Protein AF-0000000067527238 (afdb_homodimer)

pLDDT: mean 84.9, std 21.79, range [37.84, 98.88]

Organism: Camponotus floridanus (NCBI:txid104421)

Sequence (270 aa):
MVLPSSQTVTANEGEPLDIIVEFCAEPSYTKVLWISEERVYTPDAPSHDGVQALAIEDGGTESCYRTTLRFETIQWSHAGEWLLLVRSSEGLADASVLLNVTRASGYSRAHVQSASITYLLLCLILQAFLQEHRHMVLPSSQTVTANEGEPLDIIVEFCAEPSYTKVLWISEERVYTPDAPSHDGVQALAIEDGGTESCYRTTLRFETIQWSHAGEWLLLVRSSEGLADASVLLNVTRASGYSRAHVQSASITYLLLCLILQAFLQEHRH

InterPro domains:
  IPR013783 Immunoglobulin-like fold [G3DSA:2.60.40.10] (3-102)
  IPR036179 Immunoglobulin-like domain superfamily [SSF48726] (7-103)

Foldseek 3Di:
DKPPQEEEAEDEFFDKDKDKIKDFDVVAWDAKWKDDPVDIEGAPDDDDPQKHKHHWAPPPDPRMIMIMIIGNGDDPVRAAKMKMWTHDPVGIGIHIYGYHYDYPPPPPPPPPPPPPPPVPPPPPPPVVVVVVVVD/DKPPQEEEAEDEFFDKDKDKIKDFDVVAWDAKWKDDPVDIEGAPDDDDPQKHKHHWAPPPDPRMIMIMIIGNGDDPVRAAKMKMWTHDPVGIGIHIYGYHYDYPPPPPPPPPPPDPPPPVPPPVPVVVVVVVVVD

Radius of gyration: 37.02 Å; Cα contacts (8 Å, |Δi|>4): 530; chains: 2; bounding box: 62×115×138 Å

Solvent-accessible surface area (backbone atoms only — not comparable to full-atom values): 15151 Å² total; per-residue (Å²): 90,46,44,67,50,60,49,78,45,79,46,48,53,70,37,62,46,74,49,75,44,38,36,35,35,87,61,62,65,78,44,60,37,38,33,48,82,55,38,38,35,42,55,62,45,80,65,55,94,50,34,31,22,41,61,74,40,80,49,85,49,90,56,28,27,30,40,36,42,37,29,64,47,36,47,75,85,66,44,42,62,37,36,36,41,42,29,31,91,85,44,78,45,55,27,38,36,38,35,42,62,41,69,79,68,70,73,74,74,72,76,74,73,76,78,76,81,61,82,66,69,70,67,66,61,61,61,57,60,61,56,60,72,71,105,91,44,44,68,49,61,49,77,45,78,45,48,50,70,37,63,48,74,48,75,45,38,36,35,34,88,61,61,65,79,45,58,39,38,32,48,81,55,37,37,35,42,55,61,44,80,64,55,95,49,33,31,22,40,60,73,38,80,50,84,48,90,58,29,27,30,40,36,40,34,28,65,46,37,46,76,84,65,42,42,63,36,36,38,40,40,29,31,92,85,43,78,43,54,26,38,34,37,35,42,61,42,68,79,69,69,73,75,74,70,78,74,75,76,77,77,84,60,76,72,66,64,67,63,60,59,59,59,57,59,57,59,68,72,103

Secondary structure (DSSP, 8-state):
-EESSEEEEEEETTS-EEEEEEEE-SS-EEEEEEE-SSBEE-TTSPPBTTEEEPPPEE-SSTTEEEEEEEESS--GGG-EEEEEEEEETTEEEEEEEEEEEE----------------TTGGGGTHHHHHHHTT-/-EESSEEEEEEETTS-EEEEEEEE-SS-EEEEEEE-SSBEE-TTSPPBTTEEEPPPEE-SSTTEEEEEEEESS--GGG-EEEEEEEEETTEEEEEEEEEEEE--------------TTGGGTHHHHHHHHHHTT-

Nearest PDB structures (foldseek):
  4pgz-assembly1_C-2  TM=8.234E-01  e=1.393E-06  Homo sapiens
  6zr7-assembly1_AAA  TM=8.932E-01  e=1.717E-05  Homo sapiens
  2dav-assembly1_A  TM=7.759E-01  e=2.683E-05  Homo sapiens
  2edn-assembly1_A  TM=7.837E-01  e=7.325E-05  Homo sapiens
  8tku-assembly1_A  TM=7.326E-01  e=2.500E-04  Caenorhabditis elegans

Structure (mmCIF, N/CA/C/O backbone):
data_AF-0000000067527238-model_v1
#
loop_
_entity.id
_entity.type
_entity.pdbx_description
1 polymer 'Ig-like domain-containing protein'
#
loop_
_atom_site.group_PDB
_atom_site.id
_atom_site.type_symbol
_atom_site.label_atom_id
_atom_site.label_alt_id
_atom_site.label_comp_id
_atom_site.label_asym_id
_atom_site.label_entity_id
_atom_site.label_seq_id
_atom_site.pdbx_PDB_ins_code
_atom_site.Cartn_x
_atom_site.Cartn_y
_atom_site.Cartn_z
_atom_site.occupancy
_atom_site.B_iso_or_equiv
_atom_site.auth_seq_id
_atom_site.auth_comp_id
_atom_site.auth_asym_id
_atom_site.auth_atom_id
_atom_site.pdbx_PDB_model_num
ATOM 1 N N . MET A 1 1 ? 13.992 10.922 -5.484 1 88.88 1 MET A N 1
ATOM 2 C CA . MET A 1 1 ? 14.234 11.273 -4.086 1 88.88 1 MET A CA 1
ATOM 3 C C . MET A 1 1 ? 12.969 11.812 -3.428 1 88.88 1 MET A C 1
ATOM 5 O O . MET A 1 1 ? 12.203 12.539 -4.055 1 88.88 1 MET A O 1
ATOM 9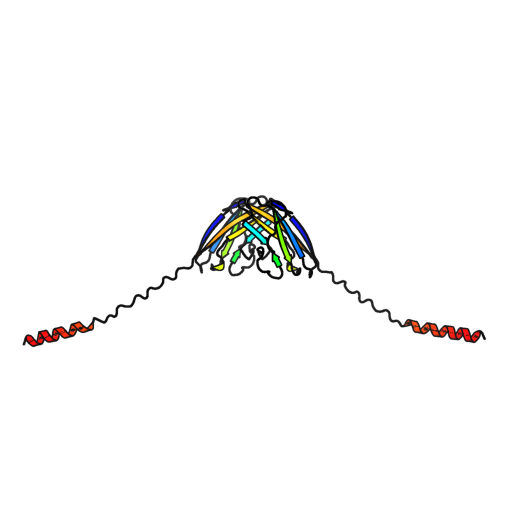 N N . VAL A 1 2 ? 12.602 11.367 -2.139 1 89.19 2 VAL A N 1
ATOM 10 C CA . VAL A 1 2 ? 11.43 11.797 -1.381 1 89.19 2 VAL A CA 1
ATOM 11 C C . VAL A 1 2 ? 11.867 12.477 -0.089 1 89.19 2 VAL A C 1
ATOM 13 O O . VAL A 1 2 ? 12.711 11.953 0.645 1 89.19 2 VAL A O 1
ATOM 16 N N . LEU A 1 3 ? 11.359 13.727 0.192 1 85.38 3 LEU A N 1
ATOM 17 C CA . LEU A 1 3 ? 11.773 14.492 1.362 1 85.38 3 LEU A CA 1
ATOM 18 C C . LEU A 1 3 ? 10.555 15.008 2.125 1 85.38 3 LEU A C 1
ATOM 20 O O . LEU A 1 3 ? 9.656 15.609 1.532 1 85.38 3 LEU A O 1
ATOM 24 N N . PRO A 1 4 ? 10.68 14.93 3.361 1 88.75 4 PRO A N 1
ATOM 25 C CA . PRO A 1 4 ? 11.539 14.117 4.227 1 88.75 4 PRO A CA 1
ATOM 26 C C . PRO A 1 4 ? 11.273 12.625 4.09 1 88.75 4 PRO A C 1
ATOM 28 O O . PRO A 1 4 ? 10.148 12.219 3.805 1 88.75 4 PRO A O 1
ATOM 31 N N . SER A 1 5 ? 12.281 11.758 4.27 1 92.5 5 SER A N 1
ATOM 32 C CA . SER A 1 5 ? 12.125 10.305 4.152 1 92.5 5 SER A CA 1
ATOM 33 C C . SER A 1 5 ? 11.336 9.734 5.324 1 92.5 5 SER A C 1
ATOM 35 O O . SER A 1 5 ? 10.742 8.664 5.215 1 92.5 5 SER A O 1
ATOM 37 N N . SER A 1 6 ? 11.414 10.43 6.426 1 94.44 6 SER A N 1
ATOM 38 C CA . SER A 1 6 ? 10.641 10.047 7.602 1 94.44 6 SER A CA 1
ATOM 39 C C . SER A 1 6 ? 10.25 11.266 8.43 1 94.44 6 SER A C 1
ATOM 41 O O . SER A 1 6 ? 11 12.242 8.484 1 94.44 6 SER A O 1
ATOM 43 N N . GLN A 1 7 ? 9.008 11.297 8.922 1 96.38 7 GLN A N 1
ATOM 44 C CA . GLN A 1 7 ? 8.578 12.359 9.82 1 96.38 7 GLN A CA 1
ATOM 45 C C . GLN A 1 7 ? 7.508 11.867 10.789 1 96.38 7 GLN A C 1
ATOM 47 O O . GLN A 1 7 ? 6.824 10.875 10.516 1 96.38 7 GLN A O 1
ATOM 52 N N . THR A 1 8 ? 7.445 12.508 11.945 1 97.94 8 THR A N 1
ATOM 53 C CA . THR A 1 8 ? 6.402 12.25 12.93 1 97.94 8 THR A CA 1
ATOM 54 C C . THR A 1 8 ? 5.473 13.453 13.062 1 97.94 8 THR A C 1
ATOM 56 O O . THR A 1 8 ? 5.934 14.594 13.164 1 97.94 8 THR A O 1
ATOM 59 N N . VAL A 1 9 ? 4.234 13.219 13.031 1 98.19 9 VAL A N 1
ATOM 60 C CA . VAL A 1 9 ? 3.225 14.266 13.133 1 98.19 9 VAL A CA 1
ATOM 61 C C . VAL A 1 9 ? 2.27 13.953 14.2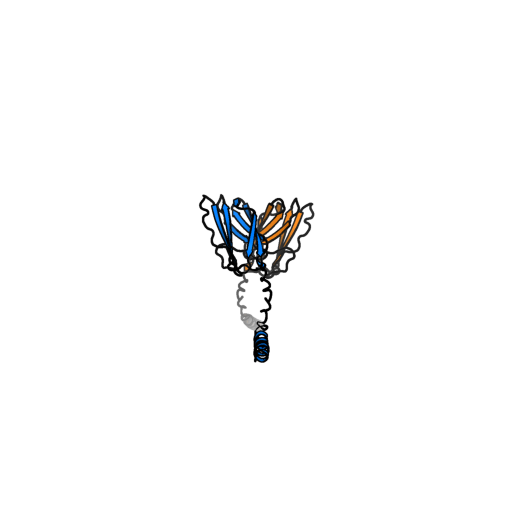89 1 98.19 9 VAL A C 1
ATOM 63 O O . VAL A 1 9 ? 1.875 12.805 14.477 1 98.19 9 VAL A O 1
ATOM 66 N N . THR A 1 10 ? 1.972 14.883 15.102 1 97.88 10 THR A N 1
ATOM 67 C CA . THR A 1 10 ? 0.957 14.758 16.141 1 97.88 10 THR A CA 1
ATOM 68 C C . THR A 1 10 ? -0.269 15.602 15.805 1 97.88 10 THR A C 1
ATOM 70 O O . THR A 1 10 ? -0.141 16.766 15.422 1 97.88 10 THR A O 1
ATOM 73 N N . ALA A 1 11 ? -1.425 14.984 15.875 1 98.06 11 ALA A N 1
ATOM 74 C CA . ALA A 1 11 ? -2.666 15.688 15.57 1 98.06 11 ALA A CA 1
ATOM 75 C C . ALA A 1 11 ? -3.738 15.398 16.609 1 98.06 11 ALA A C 1
ATOM 77 O O . ALA A 1 11 ? -3.742 14.32 17.219 1 98.06 11 ALA A O 1
ATOM 78 N N . ASN A 1 12 ? -4.676 16.312 16.75 1 97.25 12 ASN A N 1
ATOM 79 C CA . ASN A 1 12 ? -5.789 16.141 17.672 1 97.25 12 ASN A CA 1
ATOM 80 C C . ASN A 1 12 ? -6.992 15.5 16.984 1 97.25 12 ASN A C 1
ATOM 82 O O . ASN A 1 12 ? -7.387 15.922 15.898 1 97.25 12 ASN A O 1
ATOM 86 N N . GLU A 1 13 ? -7.508 14.586 17.734 1 97.38 13 GLU A N 1
ATOM 87 C CA . GLU A 1 13 ? -8.75 14.008 17.219 1 97.38 13 GLU A CA 1
ATOM 88 C C . GLU A 1 13 ? -9.797 15.086 16.969 1 97.38 13 GLU A C 1
ATOM 90 O O . GLU A 1 13 ? -9.953 16.016 17.766 1 97.38 13 GLU A O 1
ATOM 95 N N . GLY A 1 14 ? -10.5 14.992 15.875 1 97.12 14 GLY A N 1
ATOM 96 C CA . GLY A 1 14 ? -11.578 15.922 15.562 1 97.12 14 GLY A CA 1
ATOM 97 C C . GLY A 1 14 ? -11.133 17.094 14.703 1 97.12 14 GLY A C 1
ATOM 98 O O . GLY A 1 14 ? -11.969 17.812 14.148 1 97.12 14 GLY A O 1
ATOM 99 N N . GLU A 1 15 ? -9.875 17.281 14.547 1 97.62 15 GLU A N 1
ATOM 100 C CA . GLU A 1 15 ? -9.352 18.391 13.773 1 97.62 15 GLU A CA 1
ATOM 101 C C . GLU A 1 15 ? -8.914 17.938 12.383 1 97.62 15 GLU A C 1
ATOM 103 O O . GLU A 1 15 ? -8.609 16.766 12.172 1 97.62 15 GLU A O 1
ATOM 108 N N . PRO A 1 16 ? -8.953 18.844 11.406 1 98.44 16 PRO A N 1
ATOM 109 C CA . PRO A 1 16 ? -8.43 18.5 10.086 1 98.44 16 PRO A CA 1
ATOM 110 C C . PRO A 1 16 ? -6.906 18.453 10.039 1 98.44 16 PRO A C 1
ATOM 112 O O . PRO A 1 16 ? -6.242 18.984 10.938 1 98.44 16 PRO A O 1
ATOM 115 N N . LEU A 1 17 ? -6.355 17.797 9.016 1 98.69 17 LEU A N 1
ATOM 116 C CA . LEU A 1 17 ? -4.906 17.719 8.875 1 98.69 17 LEU A CA 1
ATOM 117 C C . LEU A 1 17 ? -4.516 17.5 7.41 1 98.69 17 LEU A C 1
ATOM 119 O O . LEU A 1 17 ? -5.137 16.703 6.703 1 98.69 17 LEU A O 1
ATOM 123 N N . ASP A 1 18 ? -3.475 18.203 6.988 1 98.62 18 ASP A N 1
ATOM 124 C CA . ASP A 1 18 ? -2.799 17.953 5.719 1 98.62 18 ASP A CA 1
ATOM 125 C C . ASP A 1 18 ? -1.354 17.516 5.938 1 98.62 18 ASP A C 1
ATOM 127 O O . ASP A 1 18 ? -0.589 18.203 6.625 1 98.62 18 ASP A O 1
ATOM 131 N N . ILE A 1 19 ? -1.087 16.453 5.457 1 98.38 19 ILE A N 1
ATOM 132 C CA . ILE A 1 19 ? 0.308 16.031 5.434 1 98.38 19 ILE A CA 1
ATOM 133 C C . ILE A 1 19 ? 0.896 16.266 4.047 1 98.38 19 ILE A C 1
ATOM 135 O O . ILE A 1 19 ? 0.369 15.758 3.049 1 98.38 19 ILE A O 1
ATOM 139 N N . ILE A 1 20 ? 2.027 16.984 3.996 1 97.19 20 ILE A N 1
ATOM 140 C CA . ILE A 1 20 ? 2.607 17.344 2.709 1 97.19 20 ILE A CA 1
ATOM 141 C C . ILE A 1 20 ? 4.012 16.766 2.586 1 97.19 20 ILE A C 1
ATOM 143 O O . ILE A 1 20 ? 4.824 16.875 3.506 1 97.19 20 ILE A O 1
ATOM 147 N N . VAL A 1 21 ? 4.273 16.125 1.531 1 97.69 21 VAL A N 1
ATOM 148 C CA . VAL A 1 21 ? 5.594 15.578 1.233 1 97.69 21 VAL A CA 1
ATOM 149 C C . VAL A 1 21 ? 6.035 16.031 -0.158 1 97.69 21 VAL A C 1
ATOM 151 O O . VAL A 1 21 ? 5.227 16.078 -1.087 1 97.69 21 VAL A O 1
ATOM 154 N N . GLU A 1 22 ? 7.293 16.391 -0.305 1 97.19 22 GLU A N 1
ATOM 155 C CA . GLU A 1 22 ? 7.867 16.719 -1.606 1 97.19 22 GLU A CA 1
ATOM 156 C C . GLU A 1 22 ? 8.742 15.578 -2.121 1 97.19 22 GLU A C 1
ATOM 158 O O . GLU A 1 22 ? 9.375 14.867 -1.334 1 97.19 22 GLU A O 1
ATOM 163 N N . PHE A 1 23 ? 8.719 15.383 -3.459 1 98 23 PHE A N 1
ATOM 164 C CA . PHE A 1 23 ? 9.594 14.375 -4.051 1 98 23 PHE A CA 1
ATOM 165 C C . PHE A 1 23 ? 10.102 14.836 -5.41 1 98 23 PHE A C 1
ATOM 167 O O . PHE A 1 23 ? 9.438 15.609 -6.102 1 98 23 PHE A O 1
ATOM 174 N N . CYS A 1 24 ? 11.266 14.367 -5.672 1 97.31 24 CYS A N 1
ATOM 175 C CA . CYS A 1 24 ? 11.859 14.617 -6.98 1 97.31 24 CYS A CA 1
ATOM 176 C C . CYS A 1 24 ? 12.07 13.312 -7.742 1 97.31 24 CYS A C 1
ATOM 178 O O . CYS A 1 24 ? 12.391 12.281 -7.145 1 97.31 24 CYS A O 1
ATOM 180 N N . ALA A 1 25 ? 11.805 13.398 -9 1 96.31 25 ALA A N 1
ATOM 181 C CA . ALA A 1 25 ? 11.969 12.195 -9.805 1 96.31 25 ALA A CA 1
ATOM 182 C C . ALA A 1 25 ? 12.477 12.531 -11.203 1 96.31 25 ALA A C 1
ATOM 184 O O . ALA A 1 25 ? 11.828 13.281 -11.938 1 96.31 25 ALA A O 1
ATOM 185 N N . GLU A 1 26 ? 13.633 11.961 -11.508 1 93.25 26 GLU A N 1
ATOM 186 C CA . GLU A 1 26 ? 14.227 12.031 -12.844 1 93.25 26 GLU A CA 1
ATOM 187 C C . GLU A 1 26 ? 14.727 10.656 -13.289 1 93.25 26 GLU A C 1
ATOM 189 O O . GLU A 1 26 ? 15.672 10.117 -12.711 1 93.25 26 GLU A O 1
ATOM 194 N N . PRO A 1 27 ? 14.086 10.039 -14.25 1 95.69 27 PRO A N 1
ATOM 195 C CA . PRO A 1 27 ? 12.969 10.523 -15.055 1 95.69 27 PRO A CA 1
ATOM 196 C C . PRO A 1 27 ? 11.688 10.727 -14.242 1 95.69 27 PRO A C 1
ATOM 198 O O . PRO A 1 27 ? 11.648 10.391 -13.055 1 95.69 27 PRO A O 1
ATOM 201 N N . SER A 1 28 ? 10.625 11.234 -14.805 1 96.38 28 SER A N 1
ATOM 202 C CA . SER A 1 28 ? 9.406 11.609 -14.094 1 96.38 28 SER A CA 1
ATOM 203 C C . SER A 1 28 ? 8.75 10.391 -13.445 1 96.38 28 SER A C 1
ATOM 205 O O . SER A 1 28 ? 8.945 9.258 -13.898 1 96.38 28 SER A O 1
ATOM 207 N N . TYR A 1 29 ? 7.969 10.664 -12.438 1 97.44 29 TYR A N 1
ATOM 208 C CA . TYR A 1 29 ? 7.289 9.586 -11.727 1 97.44 29 TYR A CA 1
ATOM 209 C C . TYR A 1 29 ? 6.184 8.984 -12.586 1 97.44 29 TYR A C 1
ATOM 211 O O . TYR A 1 29 ? 5.602 9.672 -13.43 1 97.44 29 TYR A O 1
ATOM 219 N N . THR A 1 30 ? 5.863 7.699 -12.359 1 97.12 30 THR A N 1
ATOM 220 C CA . THR A 1 30 ? 4.785 7.031 -13.078 1 97.12 30 THR A CA 1
ATOM 221 C C . THR A 1 30 ? 3.637 6.691 -12.133 1 97.12 30 THR A C 1
ATOM 223 O O . THR A 1 30 ? 2.508 6.465 -12.578 1 97.12 30 THR A O 1
ATOM 226 N N . LYS A 1 31 ? 3.994 6.656 -10.875 1 97.38 31 LYS A N 1
ATOM 227 C CA . LYS A 1 31 ? 2.969 6.293 -9.898 1 97.38 31 LYS A CA 1
ATOM 228 C C . LYS A 1 31 ? 3.283 6.879 -8.523 1 97.38 31 LYS A C 1
ATOM 230 O O . LYS A 1 31 ? 4.438 6.875 -8.094 1 97.38 31 LYS A O 1
ATOM 235 N N . VAL A 1 32 ? 2.268 7.43 -7.859 1 98.5 32 VAL A N 1
ATOM 236 C CA . VAL A 1 32 ? 2.357 7.906 -6.484 1 98.5 32 VAL A CA 1
ATOM 237 C C . VAL A 1 32 ? 1.211 7.324 -5.66 1 98.5 32 VAL A C 1
ATOM 239 O O . VAL A 1 32 ? 0.051 7.379 -6.078 1 98.5 32 VAL A O 1
ATOM 242 N N . LEU A 1 33 ? 1.548 6.727 -4.504 1 98.62 33 LEU A N 1
ATOM 243 C CA . LEU A 1 33 ? 0.529 6.141 -3.639 1 98.62 33 LEU A CA 1
ATOM 244 C C . LEU A 1 33 ? 0.769 6.523 -2.182 1 98.62 33 LEU A C 1
ATOM 246 O O . LEU A 1 33 ? 1.91 6.523 -1.715 1 98.62 33 LEU A O 1
ATOM 250 N N . TRP A 1 34 ? -0.272 6.875 -1.555 1 98.81 34 TRP A N 1
ATOM 251 C CA . TRP A 1 34 ? -0.274 6.863 -0.096 1 98.81 34 TRP A CA 1
ATOM 252 C C . TRP A 1 34 ? -0.856 5.559 0.438 1 98.81 34 TRP A C 1
ATOM 254 O O . TRP A 1 34 ? -1.848 5.051 -0.091 1 98.81 34 TRP A O 1
ATOM 264 N N . ILE A 1 35 ? -0.22 5.059 1.529 1 98.69 35 ILE A N 1
ATOM 265 C CA . ILE A 1 35 ? -0.606 3.736 2.016 1 98.69 35 ILE A CA 1
ATOM 266 C C . ILE A 1 35 ? -0.798 3.779 3.529 1 98.69 35 ILE A C 1
ATOM 268 O O . ILE A 1 35 ? 0.097 4.207 4.262 1 98.69 35 ILE A O 1
ATOM 272 N N . SER A 1 36 ? -1.98 3.387 3.98 1 98.19 36 SER A N 1
ATOM 273 C CA . SER A 1 36 ? -2.215 3.115 5.395 1 98.19 36 SER A CA 1
ATOM 274 C C . SER A 1 36 ? -2.055 1.63 5.707 1 98.19 36 SER A C 1
ATOM 276 O O . SER A 1 36 ? -1.559 0.866 4.875 1 98.19 36 SER A O 1
ATOM 278 N N . GLU A 1 37 ? -2.414 1.262 6.895 1 96.56 37 GLU A N 1
ATOM 279 C CA . GLU A 1 37 ? -2.357 -0.148 7.27 1 96.56 37 GLU A CA 1
ATOM 280 C C . GLU A 1 37 ? -3.328 -0.98 6.438 1 96.56 37 GLU A C 1
ATOM 282 O O . GLU A 1 37 ? -3.068 -2.152 6.16 1 96.56 37 GLU A O 1
ATOM 287 N N . GLU A 1 38 ? -4.414 -0.263 5.973 1 96.44 38 GLU A N 1
ATOM 288 C CA . GLU A 1 38 ? -5.484 -1.063 5.383 1 96.44 38 GLU A CA 1
ATOM 289 C C . GLU A 1 38 ? -5.781 -0.625 3.953 1 96.44 38 GLU A C 1
ATOM 291 O O . GLU A 1 38 ? -6.355 -1.386 3.17 1 96.44 38 GLU A O 1
ATOM 296 N N . ARG A 1 39 ? -5.414 0.624 3.609 1 98.19 39 ARG A N 1
ATOM 297 C CA . ARG A 1 39 ? -5.941 1.173 2.367 1 98.19 39 ARG A CA 1
ATOM 298 C C . ARG A 1 39 ? -4.848 1.865 1.562 1 98.19 39 ARG A C 1
ATOM 300 O O . ARG A 1 39 ? -3.816 2.256 2.115 1 98.19 39 ARG A O 1
ATOM 307 N N . VAL A 1 40 ? -5.129 1.962 0.323 1 98.75 40 VAL A N 1
ATOM 308 C CA . VAL A 1 40 ? -4.293 2.719 -0.604 1 98.75 40 VAL A CA 1
ATOM 309 C C . VAL A 1 40 ? -5.035 3.971 -1.064 1 98.75 40 VAL A C 1
ATOM 311 O O . VAL A 1 40 ? -6.234 3.92 -1.354 1 98.75 40 VAL A O 1
ATOM 314 N N . TYR A 1 41 ? -4.379 5.027 -1.125 1 98.81 41 TYR A N 1
ATOM 315 C CA . TYR A 1 41 ? -4.941 6.297 -1.572 1 98.81 41 TYR A CA 1
ATOM 316 C C . TYR A 1 41 ? -4.188 6.832 -2.785 1 98.81 41 TYR A C 1
ATOM 318 O O . TYR A 1 41 ? -3.018 7.207 -2.68 1 98.81 41 TYR A O 1
ATOM 326 N N . THR A 1 42 ? -4.848 6.852 -3.846 1 98.56 42 THR A N 1
ATOM 327 C CA . THR A 1 42 ? -4.293 7.363 -5.094 1 98.56 42 THR A CA 1
ATOM 328 C C . THR A 1 42 ? -4.602 8.852 -5.25 1 98.56 42 THR A C 1
ATOM 330 O O . THR A 1 42 ? -5.734 9.281 -5.035 1 98.56 42 THR A O 1
ATOM 333 N N . PRO A 1 43 ? -3.588 9.633 -5.668 1 98.75 43 PRO A N 1
ATOM 334 C CA . PRO A 1 43 ? -3.84 11.07 -5.836 1 98.75 43 PRO A CA 1
ATOM 335 C C . PRO A 1 43 ? -5.047 11.352 -6.73 1 98.75 43 PRO A C 1
ATOM 337 O O . PRO A 1 43 ? -5.207 10.719 -7.777 1 98.75 43 PRO A O 1
ATOM 340 N N . ASP A 1 44 ? -5.922 12.258 -6.242 1 98.38 44 ASP A N 1
ATOM 341 C CA . ASP A 1 44 ? -7.086 12.789 -6.938 1 98.38 44 ASP A CA 1
ATOM 342 C C . ASP A 1 44 ? -8.219 11.766 -6.992 1 98.38 44 ASP A C 1
ATOM 344 O O . ASP A 1 44 ? -9.195 11.945 -7.719 1 98.38 44 ASP A O 1
ATOM 348 N N . ALA A 1 45 ? -8.094 10.57 -6.379 1 98.06 45 ALA A N 1
ATOM 349 C CA . ALA A 1 45 ? -9.203 9.625 -6.234 1 98.06 45 ALA A CA 1
ATOM 350 C C . ALA A 1 45 ? -10.172 10.078 -5.152 1 98.06 45 ALA A C 1
ATOM 352 O O . ALA A 1 45 ? -9.844 10.938 -4.328 1 98.06 45 ALA A O 1
ATOM 353 N N . PRO A 1 46 ? -11.359 9.562 -5.168 1 97.56 46 PRO A N 1
ATOM 354 C CA . PRO A 1 46 ? -12.336 9.945 -4.141 1 97.56 46 PRO A CA 1
ATOM 355 C C . PRO A 1 46 ? -11.859 9.625 -2.727 1 97.56 46 PRO A C 1
ATOM 357 O O . PRO A 1 46 ? -11.047 8.719 -2.537 1 97.56 46 PRO A O 1
ATOM 360 N N . SER A 1 47 ? -12.305 10.383 -1.804 1 97.75 47 SER A N 1
ATOM 361 C CA . SER A 1 47 ? -11.961 10.172 -0.401 1 97.75 47 SER A CA 1
ATOM 362 C C . SER A 1 47 ? -12.516 8.852 0.115 1 97.75 47 SER A C 1
ATOM 364 O O . SER A 1 47 ? -13.531 8.359 -0.39 1 97.75 47 SER A O 1
ATOM 366 N N . HIS A 1 48 ? -11.797 8.32 1.028 1 97 48 HIS A N 1
ATOM 367 C CA . HIS A 1 48 ? -12.273 7.168 1.782 1 97 48 HIS A CA 1
ATOM 368 C C . HIS A 1 48 ? -12.203 7.426 3.285 1 97 48 HIS A C 1
ATOM 370 O O . HIS A 1 48 ? -11.117 7.637 3.83 1 97 48 HIS A O 1
ATOM 376 N N . ASP A 1 49 ? -13.359 7.395 3.918 1 95.31 49 ASP A N 1
ATOM 377 C CA . ASP A 1 49 ? -13.453 7.598 5.359 1 95.31 49 ASP A CA 1
ATOM 378 C C . ASP A 1 49 ? -12.781 8.906 5.777 1 95.31 49 ASP A C 1
ATOM 380 O O . ASP A 1 49 ? -12.055 8.945 6.773 1 95.31 49 ASP A O 1
ATOM 384 N N . GLY A 1 50 ? -12.953 9.867 4.965 1 97.69 50 GLY A N 1
ATOM 385 C CA . GLY A 1 50 ? -12.5 11.211 5.305 1 97.69 50 GLY A CA 1
ATOM 386 C C . GLY A 1 50 ? -11.039 11.453 4.992 1 97.69 50 GLY A C 1
ATOM 387 O O . GLY A 1 50 ? -10.453 12.438 5.445 1 97.69 50 GLY A O 1
ATOM 388 N N . VAL A 1 51 ? -10.406 10.539 4.359 1 98.69 51 VAL A N 1
ATOM 389 C CA . VAL A 1 51 ? -9.008 10.68 3.969 1 98.69 51 VAL A CA 1
ATOM 390 C C . VAL A 1 51 ? -8.891 10.703 2.445 1 98.69 51 VAL A C 1
ATOM 392 O O . VAL A 1 51 ? -9.555 9.93 1.753 1 98.69 51 VAL A O 1
ATOM 395 N N . GLN A 1 52 ? -8.078 11.633 1.939 1 98.81 52 GLN A N 1
ATOM 396 C CA . GLN A 1 52 ? -7.938 11.758 0.493 1 98.81 52 GLN A CA 1
ATOM 397 C C . GLN A 1 52 ? -6.535 12.227 0.116 1 98.81 52 GLN A C 1
ATOM 399 O O . GLN A 1 52 ? -5.984 13.125 0.753 1 98.81 52 GLN A O 1
ATOM 404 N N . ALA A 1 53 ? -5.988 11.562 -0.86 1 98.88 53 ALA A N 1
ATOM 405 C CA . ALA A 1 53 ? -4.781 12.109 -1.475 1 98.88 53 ALA A CA 1
ATOM 406 C C . ALA A 1 53 ? -5.129 13.102 -2.576 1 98.88 53 ALA A C 1
ATOM 408 O O . ALA A 1 53 ? -5.785 12.75 -3.559 1 98.88 53 ALA A O 1
ATOM 409 N N . LEU A 1 54 ? -4.699 14.305 -2.414 1 98.75 54 LEU A N 1
ATOM 410 C CA . LEU A 1 54 ? -5.023 15.344 -3.385 1 98.75 54 LEU A CA 1
ATOM 411 C C . LEU A 1 54 ? -4.156 15.211 -4.633 1 98.75 54 LEU A C 1
ATOM 413 O O . LEU A 1 54 ? -3.152 14.492 -4.621 1 98.75 54 LEU A O 1
ATOM 417 N N . ALA A 1 55 ? -4.551 15.891 -5.668 1 98.5 55 ALA A N 1
ATOM 418 C CA . ALA A 1 55 ? -3.783 15.883 -6.91 1 98.5 55 ALA A CA 1
ATOM 419 C C . ALA A 1 55 ? -2.346 16.328 -6.668 1 98.5 55 ALA A C 1
ATOM 421 O O . ALA A 1 55 ? -2.098 17.25 -5.879 1 98.5 55 ALA A O 1
ATOM 422 N N . ILE A 1 56 ? -1.403 15.734 -7.379 1 98.5 56 ILE A N 1
ATOM 423 C CA . ILE A 1 56 ? 0.011 16.078 -7.27 1 98.5 56 ILE A CA 1
ATOM 424 C C . ILE A 1 56 ? 0.25 17.469 -7.84 1 98.5 56 ILE A C 1
ATOM 426 O O . ILE A 1 56 ? -0.261 17.812 -8.914 1 98.5 56 ILE A O 1
ATOM 430 N N . GLU A 1 57 ? 0.988 18.266 -7.168 1 98.06 57 GLU A N 1
ATOM 431 C CA . GLU A 1 57 ? 1.291 19.625 -7.605 1 98.06 57 GLU A CA 1
ATOM 432 C C . GLU A 1 57 ? 2.775 19.781 -7.922 1 98.06 57 GLU A C 1
ATOM 434 O O . GLU A 1 57 ? 3.594 18.953 -7.52 1 98.06 57 GLU A O 1
ATOM 439 N N . ASP A 1 58 ? 3.059 20.797 -8.664 1 96.81 58 ASP A N 1
ATOM 440 C CA . ASP A 1 58 ? 4.453 21.156 -8.914 1 96.81 58 ASP A CA 1
ATOM 441 C C . ASP A 1 58 ? 5.148 21.594 -7.633 1 96.81 58 ASP A C 1
ATOM 443 O O . ASP A 1 58 ? 4.574 22.344 -6.832 1 96.81 58 ASP A O 1
ATOM 447 N N . GLY A 1 59 ? 6.344 21.141 -7.441 1 95.25 59 GLY A N 1
ATOM 448 C CA . GLY A 1 59 ? 7.09 21.438 -6.23 1 95.25 59 GLY A CA 1
ATOM 449 C C . GLY A 1 59 ? 7.871 22.734 -6.32 1 95.25 59 GLY A C 1
ATOM 450 O O . GLY A 1 59 ? 8.5 23.156 -5.344 1 95.25 59 GLY A O 1
ATOM 451 N N . GLY A 1 60 ? 7.914 23.344 -7.465 1 92.94 60 GLY A N 1
ATOM 452 C CA . GLY A 1 60 ? 8.602 24.609 -7.629 1 92.94 60 GLY A CA 1
ATOM 453 C C . GLY A 1 60 ? 9.984 24.469 -8.227 1 92.94 60 GLY A C 1
ATOM 454 O O . GLY A 1 60 ? 10.57 25.453 -8.688 1 92.94 60 GLY A O 1
ATOM 455 N N . THR A 1 61 ? 10.625 23.406 -7.957 1 93.56 61 THR A N 1
ATOM 456 C CA . THR A 1 61 ? 11.93 23.094 -8.539 1 93.56 61 THR A CA 1
ATOM 457 C C . THR A 1 61 ? 11.789 22.062 -9.656 1 93.56 61 THR A C 1
ATOM 459 O O . THR A 1 61 ? 10.867 21.25 -9.641 1 93.56 61 THR A O 1
ATOM 462 N N . GLU A 1 62 ? 12.734 22.031 -10.625 1 94.62 62 GLU A N 1
ATOM 463 C CA . GLU A 1 62 ? 12.672 21.125 -11.773 1 94.62 62 GLU A CA 1
ATOM 464 C C . GLU A 1 62 ? 12.625 19.672 -11.328 1 94.62 62 GLU A C 1
ATOM 466 O O . GLU A 1 62 ? 13.398 19.25 -10.469 1 94.62 62 GLU A O 1
ATOM 471 N N . SER A 1 63 ? 11.742 18.906 -11.82 1 96.62 63 SER A N 1
ATOM 472 C CA . SER A 1 63 ? 11.602 17.469 -11.617 1 96.62 63 SER A CA 1
ATOM 473 C C . SER A 1 63 ? 11.172 17.141 -10.195 1 96.62 63 SER A C 1
ATOM 475 O O . SER A 1 63 ? 11.414 16.047 -9.695 1 96.62 63 SER A O 1
ATOM 477 N N . CYS A 1 64 ? 10.633 18.234 -9.492 1 97.62 64 CYS A N 1
ATOM 478 C CA . CYS A 1 64 ? 10.141 18.016 -8.141 1 97.62 64 CYS A CA 1
ATOM 479 C C . CYS A 1 64 ? 8.648 18.312 -8.055 1 97.62 64 CYS A C 1
ATOM 481 O O . CYS A 1 64 ? 8.125 19.125 -8.805 1 97.62 64 CYS A O 1
ATOM 483 N N . TYR A 1 65 ? 7.961 17.656 -7.125 1 98.31 65 TYR A N 1
ATOM 484 C CA . TYR A 1 65 ? 6.508 17.656 -7 1 98.31 65 TYR A CA 1
ATOM 485 C C . TYR A 1 65 ? 6.086 17.656 -5.535 1 98.31 65 TYR A C 1
ATOM 487 O O . TYR A 1 65 ? 6.918 17.469 -4.645 1 98.31 65 TYR A O 1
ATOM 495 N N . ARG A 1 66 ? 4.816 17.891 -5.371 1 98.06 66 ARG A N 1
ATOM 496 C CA . ARG A 1 66 ? 4.25 17.906 -4.027 1 98.06 66 ARG A CA 1
ATOM 497 C C . ARG A 1 66 ? 2.979 17.078 -3.951 1 98.06 66 ARG A C 1
ATOM 499 O O . ARG A 1 66 ? 2.115 17.172 -4.824 1 98.06 66 ARG A O 1
ATOM 506 N N . THR A 1 67 ? 2.898 16.234 -2.992 1 98.5 67 THR A N 1
ATOM 507 C CA . THR A 1 67 ? 1.684 15.469 -2.736 1 98.5 67 THR A CA 1
ATOM 508 C C . THR A 1 67 ? 1.134 15.773 -1.347 1 98.5 67 THR A C 1
ATOM 510 O O . THR A 1 67 ? 1.897 16.016 -0.411 1 98.5 67 THR A O 1
ATOM 513 N N . THR A 1 68 ? -0.191 15.781 -1.249 1 98.69 68 THR A N 1
ATOM 514 C CA . THR A 1 68 ? -0.855 16.109 0.008 1 98.69 68 THR A CA 1
ATOM 515 C C . THR A 1 68 ? -1.854 15.023 0.391 1 98.69 68 THR A C 1
ATOM 517 O O . THR A 1 68 ? -2.707 14.641 -0.415 1 98.69 68 THR A O 1
ATOM 520 N N . LEU A 1 69 ? -1.735 14.508 1.518 1 98.81 69 LEU A N 1
ATOM 521 C CA . LEU A 1 69 ? -2.75 13.656 2.123 1 98.81 69 LEU A CA 1
ATOM 522 C C . LEU A 1 69 ? -3.617 14.445 3.098 1 98.81 69 LEU A C 1
ATOM 524 O O . LEU A 1 69 ? -3.123 14.938 4.117 1 98.81 69 LEU A O 1
ATOM 528 N N . ARG A 1 70 ? -4.875 14.492 2.82 1 98.88 70 ARG A N 1
ATOM 529 C CA . ARG A 1 70 ? -5.793 15.312 3.604 1 98.88 70 ARG A CA 1
ATOM 530 C C . ARG A 1 70 ? -6.695 14.445 4.477 1 98.88 70 ARG A C 1
ATOM 532 O O . ARG A 1 70 ? -7.324 13.508 3.982 1 98.88 70 ARG A O 1
ATOM 539 N N . PHE A 1 71 ? -6.711 14.766 5.699 1 98.81 71 PHE A N 1
ATOM 540 C CA . PHE A 1 71 ? -7.695 14.242 6.641 1 98.81 71 PHE A CA 1
ATOM 541 C C . PHE A 1 71 ? -8.773 15.289 6.93 1 98.81 71 PHE A C 1
ATOM 543 O O . PHE A 1 71 ? -8.477 16.344 7.48 1 98.81 71 PHE A O 1
ATOM 550 N N . GLU A 1 72 ? -9.953 15.008 6.516 1 98.56 72 GLU A N 1
ATOM 551 C CA . GLU A 1 72 ? -11.039 15.945 6.812 1 98.56 72 GLU A CA 1
ATOM 552 C C . GLU A 1 72 ? -11.188 16.156 8.32 1 98.56 72 GLU A C 1
ATOM 554 O O . GLU A 1 72 ? -11.336 17.281 8.781 1 98.56 72 GLU A O 1
ATOM 559 N N . THR A 1 73 ? -11.195 14.938 8.992 1 97.81 73 THR A N 1
ATOM 560 C CA . THR A 1 73 ? -11.219 14.914 10.445 1 97.81 73 THR A CA 1
ATOM 561 C C . THR A 1 73 ? -10.375 13.758 10.984 1 97.81 73 THR A C 1
ATOM 563 O O . THR A 1 73 ? -10.625 12.594 10.648 1 97.81 73 THR A O 1
ATOM 566 N N . ILE A 1 74 ? -9.523 14.102 11.898 1 98.44 74 ILE A N 1
ATOM 567 C CA . ILE A 1 74 ? -8.648 13.078 12.453 1 98.44 74 ILE A CA 1
ATOM 568 C C . ILE A 1 74 ? -9.453 12.133 13.344 1 98.44 74 ILE A C 1
ATOM 570 O O . ILE A 1 74 ? -10.25 12.586 14.172 1 98.44 74 ILE A O 1
ATOM 574 N N . GLN A 1 75 ? -9.312 10.875 13.133 1 97.5 75 GLN A N 1
ATOM 575 C CA . GLN A 1 75 ? -9.891 9.82 13.969 1 97.5 75 GLN A CA 1
ATOM 576 C C . GLN A 1 75 ? -8.805 9.023 14.68 1 97.5 75 GLN A C 1
ATOM 578 O O . GLN A 1 75 ? -7.66 8.984 14.227 1 97.5 75 GLN A O 1
ATOM 583 N N . TRP A 1 76 ? -9.117 8.461 15.805 1 96.88 76 TRP A N 1
ATOM 584 C CA . TRP A 1 76 ? -8.172 7.645 16.562 1 96.88 76 TRP A CA 1
ATOM 585 C C . TRP A 1 76 ? -7.598 6.535 15.688 1 96.88 76 TRP A C 1
ATOM 587 O O . TRP A 1 76 ? -6.422 6.184 15.812 1 96.88 76 TRP A O 1
ATOM 597 N N . SER A 1 77 ? -8.406 6.023 14.727 1 96.5 77 SER A N 1
ATOM 598 C CA . SER A 1 77 ? -8 4.906 13.883 1 96.5 77 SER A CA 1
ATOM 599 C C . SER A 1 77 ? -6.957 5.336 12.859 1 96.5 77 SER A C 1
ATOM 601 O O . SER A 1 77 ? -6.336 4.492 12.203 1 96.5 77 SER A O 1
ATOM 603 N N . HIS A 1 78 ? -6.77 6.66 12.695 1 98.12 78 HIS A N 1
ATOM 604 C CA . HIS A 1 78 ? -5.793 7.168 11.742 1 98.12 78 HIS A CA 1
ATOM 605 C C . HIS A 1 78 ? -4.371 7.008 12.266 1 98.12 78 HIS A C 1
ATOM 607 O O . HIS A 1 78 ? -3.404 7.121 11.508 1 98.12 78 HIS A O 1
ATOM 613 N N . ALA A 1 79 ? -4.203 6.801 13.617 1 98.25 79 ALA A N 1
ATOM 614 C CA . ALA A 1 79 ? -2.873 6.695 14.211 1 98.25 79 ALA A CA 1
ATOM 615 C C . ALA A 1 79 ? -2.07 5.57 13.562 1 98.25 79 ALA A C 1
ATOM 617 O O . ALA A 1 79 ? -2.621 4.523 13.227 1 98.25 79 ALA A O 1
ATOM 618 N N . GLY A 1 80 ? -0.764 5.832 13.484 1 98 80 GLY A N 1
ATOM 619 C CA . GLY A 1 80 ? 0.118 4.82 12.93 1 98 80 GLY A CA 1
ATOM 620 C C . GLY A 1 80 ? 0.929 5.324 11.75 1 98 80 GLY A C 1
ATOM 621 O O . GLY A 1 80 ? 1.087 6.531 11.562 1 98 80 GLY A O 1
ATOM 622 N N . GLU A 1 81 ? 1.515 4.395 11 1 97.94 81 GLU A N 1
ATOM 623 C CA . GLU A 1 81 ? 2.404 4.738 9.898 1 97.94 81 GLU A CA 1
ATOM 624 C C . GLU A 1 81 ? 1.623 4.957 8.602 1 97.94 81 GLU A C 1
ATOM 626 O O . GLU A 1 81 ? 0.731 4.176 8.273 1 97.94 81 GLU A O 1
ATOM 631 N N . TRP A 1 82 ? 1.931 5.988 7.945 1 98.44 82 TRP A N 1
ATOM 632 C CA . TRP A 1 82 ? 1.477 6.301 6.594 1 98.44 82 TRP A CA 1
ATOM 633 C C . TRP A 1 82 ? 2.65 6.344 5.621 1 98.44 82 TRP A C 1
ATOM 635 O O . TRP A 1 82 ? 3.568 7.152 5.781 1 98.44 82 TRP A O 1
ATOM 645 N N . LEU A 1 83 ? 2.578 5.5 4.621 1 98.38 83 LEU A N 1
ATOM 646 C CA . LEU A 1 83 ? 3.689 5.359 3.686 1 98.38 83 LEU A CA 1
ATOM 647 C C . LEU A 1 83 ? 3.389 6.078 2.375 1 98.38 83 LEU A C 1
ATOM 649 O O . LEU A 1 83 ? 2.256 6.039 1.886 1 98.38 83 LEU A O 1
ATOM 653 N N . LEU A 1 84 ? 4.344 6.758 1.879 1 98.62 84 LEU A N 1
ATOM 654 C CA . LEU A 1 84 ? 4.301 7.301 0.527 1 98.62 84 LEU A CA 1
ATOM 655 C C . LEU A 1 84 ? 5.219 6.516 -0.405 1 98.62 84 LEU A C 1
ATOM 657 O O . LEU A 1 84 ? 6.387 6.281 -0.081 1 98.62 84 LEU A O 1
ATOM 661 N N . LEU A 1 85 ? 4.695 6.074 -1.469 1 98.19 85 LEU A N 1
ATOM 662 C CA . LEU A 1 85 ? 5.484 5.406 -2.498 1 98.19 85 LEU A CA 1
ATOM 663 C C . LEU A 1 85 ? 5.516 6.23 -3.781 1 98.19 85 LEU A C 1
ATOM 665 O O . LEU A 1 85 ? 4.477 6.715 -4.238 1 98.19 85 LEU A O 1
ATOM 669 N N . VAL A 1 86 ? 6.703 6.398 -4.32 1 98 86 VAL A N 1
ATOM 670 C CA . VAL A 1 86 ? 6.887 7.082 -5.598 1 98 86 VAL A CA 1
ATOM 671 C C . VAL A 1 86 ? 7.648 6.176 -6.562 1 98 86 VAL A C 1
ATOM 673 O O . VAL A 1 86 ? 8.797 5.809 -6.305 1 98 86 VAL A O 1
ATOM 676 N N . ARG A 1 87 ? 7.004 5.84 -7.652 1 96.19 87 ARG A N 1
ATOM 677 C CA . ARG A 1 87 ? 7.613 4.988 -8.664 1 96.19 87 ARG A CA 1
ATOM 678 C C . ARG A 1 87 ? 8.047 5.805 -9.875 1 96.19 87 ARG A C 1
ATOM 680 O O . ARG A 1 87 ? 7.332 6.707 -10.312 1 96.19 87 ARG A O 1
ATOM 687 N N . SER A 1 88 ? 9.188 5.516 -10.32 1 95.94 88 SER A N 1
ATOM 688 C CA . SER A 1 88 ? 9.68 5.961 -11.625 1 95.94 88 SER A CA 1
ATOM 689 C C . SER A 1 88 ? 10.359 4.824 -12.375 1 95.94 88 SER A C 1
ATOM 691 O O . SER A 1 88 ? 10.43 3.699 -11.875 1 95.94 88 SER A O 1
ATOM 693 N N . SER A 1 89 ? 10.766 5.082 -13.609 1 94.19 89 SER A N 1
ATOM 694 C CA . SER A 1 89 ? 11.453 4.051 -14.375 1 94.19 89 SER A CA 1
ATOM 695 C C . SER A 1 89 ? 12.75 3.623 -13.703 1 94.19 89 SER A C 1
ATOM 697 O O . SER A 1 89 ? 13.305 2.566 -14.016 1 94.19 89 SER A O 1
ATOM 699 N N . GLU A 1 90 ? 13.219 4.469 -12.812 1 92.25 90 GLU A N 1
ATOM 700 C CA . GLU A 1 90 ? 14.484 4.184 -12.141 1 92.25 90 GLU A CA 1
ATOM 701 C C . GLU A 1 90 ? 14.266 3.312 -10.906 1 92.25 90 GLU A C 1
ATOM 703 O O . GLU A 1 90 ? 15.227 2.777 -10.344 1 92.25 90 GLU A O 1
ATOM 708 N N . GLY A 1 91 ? 13 3.244 -10.422 1 90.25 91 GLY A N 1
ATOM 709 C CA . GLY A 1 91 ? 12.75 2.424 -9.25 1 90.25 91 GLY A CA 1
ATOM 710 C C . GLY A 1 91 ? 11.688 3 -8.328 1 90.25 91 GLY A C 1
ATOM 711 O O . GLY A 1 91 ? 10.859 3.807 -8.758 1 90.25 91 GLY A O 1
ATOM 712 N N . LEU A 1 92 ? 11.625 2.467 -7.156 1 93.12 92 LEU A N 1
ATOM 713 C CA . LEU A 1 92 ? 10.641 2.857 -6.156 1 93.12 92 LEU A CA 1
ATOM 714 C C . LEU A 1 92 ? 11.305 3.609 -5.004 1 93.12 92 LEU A C 1
ATOM 716 O O . LEU A 1 92 ? 12.32 3.158 -4.465 1 93.12 92 LEU A O 1
ATOM 720 N N . ALA A 1 93 ? 10.891 4.812 -4.707 1 95 93 ALA A N 1
ATOM 721 C CA . ALA A 1 93 ? 11.281 5.566 -3.52 1 95 93 ALA A CA 1
ATOM 722 C C . ALA A 1 93 ? 10.133 5.648 -2.52 1 95 93 ALA A C 1
ATOM 724 O O . ALA A 1 93 ? 8.969 5.492 -2.891 1 95 93 ALA A O 1
ATOM 725 N N . ASP A 1 94 ? 10.484 5.844 -1.221 1 96.06 94 ASP A N 1
ATOM 726 C CA . ASP A 1 94 ? 9.414 5.867 -0.225 1 96.06 94 ASP A CA 1
ATOM 727 C C . ASP A 1 94 ? 9.688 6.918 0.848 1 96.06 94 ASP A C 1
ATOM 729 O O . ASP A 1 94 ? 10.812 7.406 0.977 1 96.06 94 ASP A O 1
ATOM 733 N N . ALA A 1 95 ? 8.68 7.312 1.492 1 97.06 95 ALA A N 1
ATOM 734 C CA . ALA A 1 95 ? 8.727 8.094 2.725 1 97.06 95 ALA A CA 1
ATOM 735 C C . ALA A 1 95 ? 7.691 7.594 3.729 1 97.06 95 ALA A C 1
ATOM 737 O O . ALA A 1 95 ? 6.742 6.902 3.355 1 97.06 95 ALA A O 1
ATOM 738 N N . SER A 1 96 ? 7.961 7.855 4.984 1 97 96 SER A N 1
ATOM 739 C CA . SER A 1 96 ? 7.078 7.379 6.043 1 97 96 SER A CA 1
ATOM 740 C C . SER A 1 96 ? 6.695 8.508 6.996 1 97 96 SER A C 1
ATOM 742 O O . SER A 1 96 ? 7.535 9.336 7.352 1 97 96 SER A O 1
ATOM 744 N N . VAL A 1 97 ? 5.434 8.578 7.312 1 98.19 97 VAL A N 1
ATOM 745 C CA . VAL A 1 97 ? 4.918 9.508 8.305 1 98.19 97 VAL A CA 1
ATOM 746 C C . VAL A 1 97 ? 4.301 8.734 9.469 1 98.19 97 VAL A C 1
ATOM 748 O O . VAL A 1 97 ? 3.398 7.918 9.273 1 98.19 97 VAL A O 1
ATOM 751 N N . LEU A 1 98 ? 4.797 8.898 10.602 1 98.5 98 LEU A N 1
ATOM 752 C CA . LEU A 1 98 ? 4.152 8.359 11.789 1 98.5 98 LEU A CA 1
ATOM 753 C C . LEU A 1 98 ? 3.17 9.367 12.375 1 98.5 98 LEU A C 1
ATOM 755 O O . LEU A 1 98 ? 3.574 10.438 12.852 1 98.5 98 LEU A O 1
ATOM 759 N N . LEU A 1 99 ? 1.916 9.078 12.359 1 98.62 99 LEU A N 1
ATOM 760 C CA . LEU A 1 99 ? 0.87 9.969 12.859 1 98.62 99 LEU A CA 1
ATOM 761 C C . LEU A 1 99 ? 0.47 9.586 14.281 1 98.62 99 LEU A C 1
ATOM 763 O O . LEU A 1 99 ? -0.037 8.484 14.516 1 98.62 99 LEU A O 1
ATOM 767 N N . ASN A 1 100 ? 0.728 10.484 15.18 1 98.62 100 ASN A N 1
ATOM 768 C CA . ASN A 1 100 ? 0.253 10.359 16.547 1 98.62 100 ASN A CA 1
ATOM 769 C C . ASN A 1 100 ? -1.041 11.133 16.766 1 98.62 100 ASN A C 1
ATOM 771 O O . ASN A 1 100 ? -1.118 12.32 16.453 1 98.62 100 ASN A O 1
ATOM 775 N N . VAL A 1 101 ? -2.025 10.461 17.297 1 98.31 101 VAL A N 1
ATOM 776 C CA . VAL A 1 101 ? -3.312 11.109 17.531 1 98.31 101 VAL A CA 1
ATOM 777 C C . VAL A 1 101 ? -3.539 11.305 19.031 1 98.31 101 VAL A C 1
ATOM 779 O O . VAL A 1 101 ? -3.385 10.367 19.812 1 98.31 101 VAL A O 1
ATOM 782 N N . THR A 1 102 ? -3.861 12.539 19.406 1 96.62 102 THR A N 1
ATOM 783 C CA . THR A 1 102 ? -4.113 12.852 20.812 1 96.62 102 THR A CA 1
ATOM 784 C C . THR A 1 102 ? -5.586 13.188 21.031 1 96.62 102 THR A C 1
ATOM 786 O O . THR A 1 102 ? -6.27 13.648 20.109 1 96.62 102 THR A O 1
ATOM 789 N N . ARG A 1 103 ? -6.207 12.727 22.109 1 89.62 103 ARG A N 1
ATOM 790 C CA . ARG A 1 103 ? -7.559 13.078 22.531 1 89.62 103 ARG A CA 1
ATOM 791 C C . ARG A 1 103 ? -7.535 14.156 23.609 1 89.62 103 ARG A C 1
ATOM 793 O O . ARG A 1 103 ? -6.66 14.156 24.484 1 89.62 103 ARG A O 1
ATOM 800 N N . ALA A 1 104 ? -8.039 15.344 23.281 1 72.38 104 ALA A N 1
ATOM 801 C CA . ALA A 1 104 ? -8.078 16.359 24.328 1 72.38 104 ALA A CA 1
ATOM 802 C C . ALA A 1 104 ? -8.5 15.75 25.672 1 72.38 104 ALA A C 1
ATOM 804 O O . ALA A 1 104 ? -9.375 14.883 25.719 1 72.38 104 ALA A O 1
ATOM 805 N N . SER A 1 105 ? -7.602 15.352 26.469 1 62.41 105 SER A N 1
ATOM 806 C CA . SER A 1 105 ? -8.008 15 27.812 1 62.41 105 SER A CA 1
ATOM 807 C C . SER A 1 105 ? -9.25 15.781 28.25 1 62.41 105 SER A C 1
ATOM 809 O O . SER A 1 105 ? -9.305 17 28.078 1 62.41 105 SER A O 1
ATOM 811 N N . GLY A 1 106 ? -10.414 15.43 27.922 1 52.81 106 GLY A N 1
ATOM 812 C CA . GLY A 1 106 ? -11.484 16.094 28.656 1 52.81 106 GLY A CA 1
ATOM 813 C C . GLY A 1 106 ? -11.023 16.703 29.969 1 52.81 106 GLY A C 1
ATOM 814 O O . GLY A 1 106 ? -10.32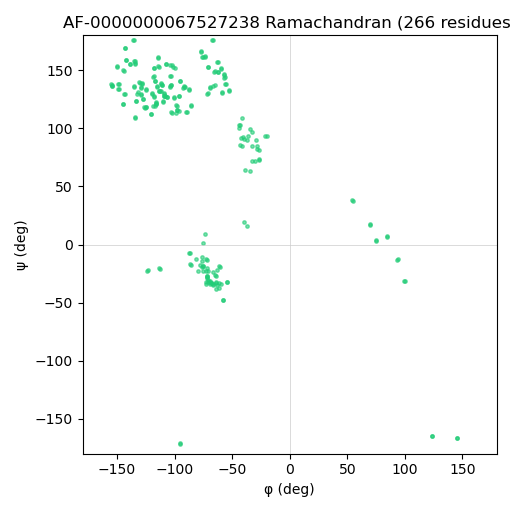8 16.062 30.75 1 52.81 106 GLY A O 1
ATOM 815 N N . TYR A 1 107 ? -10.641 17.969 30 1 45.91 107 TYR A N 1
ATOM 816 C CA . TYR A 1 107 ? -10.633 18.609 31.312 1 45.91 107 TYR A CA 1
ATOM 817 C C . TYR A 1 107 ? -11.688 17.984 32.219 1 45.91 107 TYR A C 1
ATOM 819 O O . TYR A 1 107 ? -12.859 17.875 31.844 1 45.91 107 TYR A O 1
ATOM 827 N N . SER A 1 108 ? -11.422 16.969 32.969 1 46.72 108 SER A N 1
ATOM 828 C CA . SER A 1 108 ? -12.281 16.672 34.125 1 46.72 108 SER A CA 1
ATOM 829 C C . SER A 1 108 ? -12.844 17.938 34.75 1 46.72 108 SER A C 1
ATOM 831 O O . SER A 1 108 ? -12.094 18.766 35.281 1 46.72 108 SER A O 1
ATOM 833 N N . ARG A 1 109 ? -13.797 18.656 34.125 1 44.94 109 ARG A N 1
ATOM 834 C CA . ARG A 1 109 ? -14.578 19.641 34.875 1 44.94 109 ARG A CA 1
ATOM 835 C C . ARG A 1 109 ? -14.664 19.297 36.344 1 44.94 109 ARG A C 1
ATOM 837 O O . ARG A 1 109 ? -15.281 18.297 36.719 1 44.94 109 ARG A O 1
ATOM 844 N N . ALA A 1 110 ? -13.68 19.438 37.156 1 42.12 110 ALA A N 1
ATOM 845 C CA . ALA A 1 110 ? -13.852 19.562 38.594 1 42.12 110 ALA A CA 1
ATOM 846 C C . ALA A 1 110 ? -15.125 20.328 38.938 1 42.12 110 ALA A C 1
ATOM 848 O O . ALA A 1 110 ? -15.336 21.438 38.469 1 42.12 110 ALA A O 1
ATOM 849 N N . HIS A 1 111 ? -16.219 19.656 39.281 1 42.84 111 HIS A N 1
ATOM 850 C CA . HIS A 1 111 ? -17.438 20.141 39.875 1 42.84 111 HIS A CA 1
ATOM 851 C C . HIS A 1 111 ? -17.156 21.219 40.938 1 42.84 111 HIS A C 1
ATOM 853 O O . HIS A 1 111 ? -16.625 20.938 42 1 42.84 111 HIS A O 1
ATOM 859 N N . VAL A 1 112 ? -16.609 22.359 40.625 1 40.53 112 VAL A N 1
ATOM 860 C CA . VAL A 1 112 ? -16.562 23.453 41.625 1 40.53 112 VAL A CA 1
ATOM 861 C C . VAL A 1 112 ? -17.891 23.531 42.375 1 40.53 112 VAL A C 1
ATOM 863 O O . VAL A 1 112 ? -18.938 23.75 41.75 1 40.53 112 VAL A O 1
ATOM 866 N N . GLN A 1 113 ? -18.047 22.688 43.469 1 41.41 113 GLN A N 1
ATOM 867 C CA . GLN A 1 113 ? -19.109 22.812 44.469 1 41.41 113 GLN A CA 1
ATOM 868 C C . GLN A 1 113 ? -19.391 24.266 44.812 1 41.41 113 GLN A C 1
ATOM 870 O O . GLN A 1 113 ? -18.484 25 45.188 1 41.41 113 GLN A O 1
ATOM 875 N N . SER A 1 114 ? -20.312 24.953 44.125 1 42.66 114 SER A N 1
ATOM 876 C CA . SER A 1 114 ? -20.906 26.25 44.438 1 42.66 114 SER A CA 1
ATOM 877 C C . SER A 1 114 ? -21.094 26.406 45.938 1 42.66 114 SER A C 1
ATOM 879 O O . SER A 1 114 ? -21.719 25.578 46.594 1 42.66 114 SER A O 1
ATOM 881 N N . ALA A 1 115 ? -20.125 27.016 46.688 1 40.94 115 ALA A N 1
ATOM 882 C CA . ALA A 1 115 ? -20.219 27.406 48.094 1 40.94 115 ALA A CA 1
ATOM 883 C C . ALA A 1 115 ? -21.562 28.078 48.375 1 40.94 115 ALA A C 1
ATOM 885 O O . ALA A 1 115 ? -21.953 29.016 47.688 1 40.94 115 ALA A O 1
ATOM 886 N N . SER A 1 116 ? -22.516 27.422 48.969 1 42.44 116 SER A N 1
ATOM 887 C CA . SER A 1 116 ? -23.828 27.828 49.5 1 42.44 116 SER A CA 1
ATOM 888 C C . SER A 1 116 ? -23.734 29.125 50.281 1 42.44 116 SER A C 1
ATOM 890 O O . SER A 1 116 ? -22.891 29.266 51.156 1 42.44 116 SER A O 1
ATOM 892 N N . ILE A 1 117 ? -24.078 30.281 49.75 1 44 117 ILE A N 1
ATOM 893 C CA . ILE A 1 117 ? -24.344 31.641 50.25 1 44 117 ILE A CA 1
ATOM 894 C C . ILE A 1 117 ? -25.125 31.562 51.562 1 44 117 ILE A C 1
ATOM 896 O O . ILE A 1 117 ? -26.328 31.766 51.562 1 44 117 ILE A O 1
ATOM 900 N N . THR A 1 118 ? -25.078 30.375 52.219 1 40.97 118 THR A N 1
ATOM 901 C CA . THR A 1 118 ? -26.078 30.344 53.281 1 40.97 118 THR A CA 1
ATOM 902 C C . THR A 1 118 ? -25.75 31.359 54.375 1 40.97 118 THR A C 1
ATOM 904 O O . THR A 1 118 ? -26.562 31.609 55.281 1 40.97 118 THR A O 1
ATOM 907 N N . TYR A 1 119 ? -24.453 31.766 54.531 1 39.19 119 TYR A N 1
ATOM 908 C CA . TYR A 1 119 ? -24.266 32.281 55.875 1 39.19 119 TYR A CA 1
ATOM 909 C C . TYR A 1 119 ? -24.92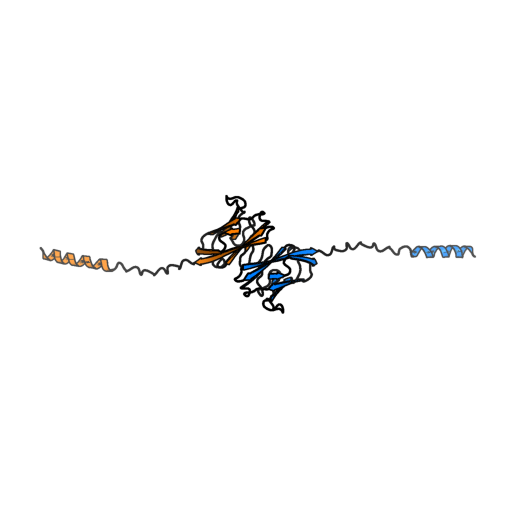2 33.656 56.031 1 39.19 119 TYR A C 1
ATOM 911 O O . TYR A 1 119 ? -24.234 34.656 56.281 1 39.19 119 TYR A O 1
ATOM 919 N N . LEU A 1 120 ? -25.688 34.094 55.062 1 38.09 120 LEU A N 1
ATOM 920 C CA . LEU A 1 120 ? -26.078 35.5 55.094 1 38.09 120 LEU A CA 1
ATOM 921 C C . LEU A 1 120 ? -26.891 35.812 56.344 1 38.09 120 LEU A C 1
ATOM 923 O O . LEU A 1 120 ? -26.828 36.906 56.906 1 38.09 120 LEU A O 1
ATOM 927 N N . LEU A 1 121 ? -27.75 34.875 56.781 1 43.34 121 LEU A N 1
ATOM 928 C CA . LEU A 1 121 ? -28.922 35.375 57.5 1 43.34 121 LEU A CA 1
ATOM 929 C C . LEU A 1 121 ? -28.578 35.719 58.938 1 43.34 121 LEU A C 1
ATOM 931 O O . LEU A 1 121 ? -29.391 36.344 59.625 1 43.34 121 LEU A O 1
ATOM 935 N N . LEU A 1 122 ? -27.531 35.156 59.5 1 41.84 122 LEU A N 1
ATOM 936 C CA . LEU A 1 122 ? -27.562 35.125 60.969 1 41.84 122 LEU A CA 1
ATOM 937 C C . LEU A 1 122 ? -27.234 36.5 61.531 1 41.84 122 LEU A C 1
ATOM 939 O O . LEU A 1 122 ? -27.469 36.781 62.719 1 41.84 122 LEU A O 1
ATOM 943 N N . CYS A 1 123 ? -26.781 37.406 60.688 1 43.75 123 CYS A N 1
ATOM 944 C CA . CYS A 1 123 ? -26.203 38.594 61.312 1 43.75 123 CYS A CA 1
ATOM 945 C C . CYS A 1 123 ? -27.297 39.438 61.938 1 43.75 123 CYS A C 1
ATOM 947 O O . CYS A 1 123 ? -27 40.344 62.719 1 43.75 123 CYS A O 1
ATOM 949 N N . LEU A 1 124 ? -28.484 39.281 61.469 1 44.72 124 LEU A N 1
ATOM 950 C CA . LEU A 1 124 ? -29.438 40.312 61.844 1 44.72 124 LEU A CA 1
ATOM 951 C C . LEU A 1 124 ? -29.844 40.219 63.312 1 44.72 124 LEU A C 1
ATOM 953 O O . LEU A 1 124 ? -30.359 41.156 63.875 1 44.72 124 LEU A O 1
ATOM 957 N N . ILE A 1 125 ? -29.797 39.031 63.844 1 48.44 125 ILE A N 1
ATOM 958 C CA . ILE A 1 125 ? -30.5 38.875 65.125 1 48.44 125 ILE A CA 1
ATOM 959 C C . ILE A 1 125 ? -29.719 39.594 66.188 1 48.44 125 ILE A C 1
ATOM 961 O O . ILE A 1 125 ? -30.297 40 67.188 1 48.44 125 ILE A O 1
ATOM 965 N N . LEU A 1 126 ? -28.438 39.75 66.125 1 45.16 126 LEU A N 1
ATOM 966 C CA . LEU A 1 126 ? -27.703 40.219 67.312 1 45.16 126 LEU A CA 1
ATOM 967 C C . LEU A 1 126 ? -28.031 41.688 67.625 1 45.16 126 LEU A C 1
ATOM 969 O O . LEU A 1 126 ? -27.875 42.125 68.75 1 45.16 126 LEU A O 1
ATOM 973 N N . GLN A 1 127 ? -28.312 42.469 66.625 1 41.56 127 GLN A N 1
ATOM 974 C CA . GLN A 1 127 ? -28.516 43.875 66.875 1 41.56 127 GLN A CA 1
ATOM 975 C C . GLN A 1 127 ? -29.719 44.062 67.812 1 41.56 127 GLN A C 1
ATOM 977 O O . GLN A 1 127 ? -29.906 45.156 68.375 1 41.56 127 GLN A O 1
ATOM 982 N N . ALA A 1 128 ? -30.734 43.219 67.75 1 49.41 128 ALA A N 1
ATOM 983 C CA . ALA A 1 128 ? -31.906 43.5 68.562 1 49.41 128 ALA A CA 1
ATOM 984 C C . ALA A 1 128 ? -31.578 43.375 70 1 49.41 128 ALA A C 1
ATOM 986 O O . ALA A 1 128 ? -32.188 44.062 70.875 1 49.41 128 ALA A O 1
ATOM 987 N N . PHE A 1 129 ? -30.703 42.469 70.312 1 50.81 129 PHE A N 1
ATOM 988 C CA . PHE A 1 129 ? -30.469 42.344 71.75 1 50.81 129 PHE A CA 1
ATOM 989 C C . PHE A 1 129 ? -29.766 43.562 72.312 1 50.81 129 PHE A C 1
ATOM 991 O O . PHE A 1 129 ? -30 43.969 73.438 1 50.81 129 PHE A O 1
ATOM 998 N N . LEU A 1 130 ? -28.906 44.188 71.562 1 50.25 130 LEU A N 1
ATOM 999 C CA . LEU A 1 130 ? -28.188 45.312 72.188 1 50.25 130 LEU A CA 1
ATOM 1000 C C . LEU A 1 130 ? -29.125 46.469 72.438 1 50.25 130 LEU A C 1
ATOM 1002 O O . LEU A 1 130 ? -28.844 47.344 73.25 1 50.25 130 LEU A O 1
ATOM 1006 N N . GLN A 1 131 ? -30.109 46.562 71.5 1 52 131 GLN A N 1
ATOM 1007 C CA . GLN A 1 131 ? -30.906 47.781 71.75 1 52 131 GLN A CA 1
ATOM 1008 C C . GLN A 1 131 ? -31.719 47.688 73.062 1 52 131 GLN A C 1
ATOM 1010 O O . GLN A 1 131 ? -32.156 48.688 73.562 1 52 131 GLN A O 1
ATOM 1015 N N . GLU A 1 132 ? -32.156 46.469 73.375 1 54.53 132 GLU A N 1
ATOM 1016 C CA . GLU A 1 132 ? -33.062 46.469 74.562 1 54.53 132 GLU A CA 1
ATOM 1017 C C . GLU A 1 132 ? -32.344 46.906 75.812 1 54.53 132 GLU A C 1
ATOM 1019 O O . GLU A 1 132 ? -32.969 47.344 76.812 1 54.53 132 GLU A O 1
ATOM 1024 N N . HIS A 1 133 ? -31.062 46.594 75.938 1 54.69 133 HIS A N 1
ATOM 1025 C CA . HIS A 1 133 ? -30.5 46.938 77.25 1 54.69 133 HIS A CA 1
ATOM 1026 C C . HIS A 1 133 ? -30.25 48.438 77.312 1 54.69 133 HIS A C 1
ATOM 1028 O O . HIS A 1 133 ? -29.719 48.906 78.375 1 54.69 133 HIS A O 1
ATOM 1034 N N . ARG A 1 134 ? -30.266 49.125 76.25 1 47.69 134 ARG A N 1
ATOM 1035 C CA . ARG A 1 134 ? -29.969 50.531 76.438 1 47.69 134 ARG A CA 1
ATOM 1036 C C . ARG A 1 134 ? -31.172 51.25 77.062 1 47.69 134 ARG A C 1
ATOM 1038 O O . ARG A 1 134 ? -31.031 52.344 77.625 1 47.69 134 ARG A O 1
ATOM 1045 N N . HIS A 1 135 ? -32.375 50.75 76.938 1 37.84 135 HIS A N 1
ATOM 1046 C CA . HIS A 1 135 ? -33.312 51.594 77.625 1 37.84 135 HIS A CA 1
ATOM 1047 C C . HIS A 1 135 ? -33.438 51.125 79.125 1 37.84 135 HIS A C 1
ATOM 1049 O O . HIS A 1 135 ? -33.375 49.938 79.375 1 37.84 135 HIS A O 1
ATOM 1055 N N . MET B 1 1 ? 16.531 -8.383 -0.68 1 88.5 1 MET B N 1
ATOM 1056 C CA . MET B 1 1 ? 16.297 -8.719 -2.082 1 88.5 1 MET B CA 1
ATOM 1057 C C . MET B 1 1 ? 14.984 -9.477 -2.252 1 88.5 1 MET B C 1
ATOM 1059 O O . MET B 1 1 ? 14.625 -10.297 -1.41 1 88.5 1 MET B O 1
ATOM 1063 N N . VAL B 1 2 ? 14.117 -9.133 -3.289 1 89.19 2 VAL B N 1
ATOM 1064 C CA . VAL B 1 2 ? 12.836 -9.766 -3.58 1 89.19 2 VAL B CA 1
ATOM 1065 C C . VAL B 1 2 ? 12.875 -10.406 -4.965 1 89.19 2 VAL B C 1
ATOM 1067 O O . VAL B 1 2 ? 13.289 -9.773 -5.938 1 89.19 2 VAL B O 1
ATOM 1070 N N . LEU B 1 3 ? 12.516 -11.734 -5.078 1 85.19 3 LEU B N 1
ATOM 1071 C CA . LEU B 1 3 ? 12.586 -12.461 -6.34 1 85.19 3 LEU B CA 1
ATOM 1072 C C . LEU B 1 3 ? 11.281 -13.188 -6.621 1 85.19 3 LEU B C 1
ATOM 1074 O O . LEU B 1 3 ? 10.781 -13.922 -5.766 1 85.19 3 LEU B O 1
ATOM 1078 N N . PRO B 1 4 ? 10.93 -13.125 -7.836 1 88.31 4 PRO B N 1
ATOM 1079 C CA . PRO B 1 4 ? 11.273 -12.211 -8.938 1 88.31 4 PRO B CA 1
ATOM 1080 C C . PRO B 1 4 ? 10.836 -10.773 -8.664 1 88.31 4 PRO B C 1
ATOM 1082 O O . PRO B 1 4 ? 9.844 -10.547 -7.969 1 88.31 4 PRO B O 1
ATOM 1085 N N . SER B 1 5 ? 11.547 -9.773 -9.164 1 92.38 5 SER B N 1
ATOM 1086 C CA . SER B 1 5 ? 11.219 -8.359 -8.953 1 92.38 5 SER B CA 1
ATOM 1087 C C . SER B 1 5 ? 9.977 -7.961 -9.742 1 92.38 5 SER B C 1
ATOM 1089 O O . SER B 1 5 ? 9.297 -6.996 -9.391 1 92.38 5 SER B O 1
ATOM 1091 N N . SER B 1 6 ? 9.75 -8.664 -10.82 1 94.31 6 SER B N 1
ATOM 1092 C CA . SER B 1 6 ? 8.555 -8.445 -11.625 1 94.31 6 SER B CA 1
ATOM 1093 C C . SER B 1 6 ? 8.094 -9.742 -12.297 1 94.31 6 SER B C 1
ATOM 1095 O O . SER B 1 6 ? 8.914 -10.586 -12.648 1 94.31 6 SER B O 1
ATOM 1097 N N . GLN B 1 7 ? 6.781 -9.984 -12.297 1 96.31 7 GLN B N 1
ATOM 1098 C CA . GLN B 1 7 ? 6.234 -11.133 -13.008 1 96.31 7 GLN B CA 1
ATOM 1099 C C . GLN B 1 7 ? 4.82 -10.852 -13.508 1 96.31 7 GLN B C 1
ATOM 1101 O O . GLN B 1 7 ? 4.133 -9.977 -12.977 1 96.31 7 GLN B O 1
ATOM 1106 N N . THR B 1 8 ? 4.449 -11.531 -14.57 1 97.88 8 THR B N 1
ATOM 1107 C CA . THR B 1 8 ? 3.092 -11.477 -15.102 1 97.88 8 THR B CA 1
ATOM 1108 C C . THR B 1 8 ? 2.389 -12.82 -14.93 1 97.88 8 THR B C 1
ATOM 1110 O O . THR B 1 8 ? 2.959 -13.867 -15.227 1 97.88 8 THR B O 1
ATOM 1113 N N . VAL B 1 9 ? 1.218 -12.781 -14.438 1 98.19 9 VAL B N 1
ATOM 1114 C CA . VAL B 1 9 ? 0.426 -13.984 -14.195 1 98.19 9 VAL B CA 1
ATOM 1115 C C . VAL B 1 9 ? -0.919 -13.867 -14.914 1 98.19 9 VAL B C 1
ATOM 1117 O O . VAL B 1 9 ? -1.541 -12.805 -14.906 1 98.19 9 VAL B O 1
ATOM 1120 N N . THR B 1 10 ? -1.328 -14.852 -15.594 1 97.88 10 THR B N 1
ATOM 1121 C CA . THR B 1 10 ? -2.658 -14.922 -16.188 1 97.88 10 THR B CA 1
ATOM 1122 C C . THR B 1 10 ? -3.523 -15.945 -15.461 1 97.88 10 THR B C 1
ATOM 1124 O O . THR B 1 10 ? -3.08 -17.062 -15.188 1 97.88 10 THR B O 1
ATOM 1127 N N . ALA B 1 11 ? -4.719 -15.531 -15.086 1 98.06 11 ALA B N 1
ATOM 1128 C CA . ALA B 1 11 ? -5.629 -16.422 -14.375 1 98.06 11 ALA B CA 1
ATOM 1129 C C . ALA B 1 11 ? -7.039 -16.344 -14.945 1 98.06 11 ALA B C 1
ATOM 1131 O O . ALA B 1 11 ? -7.438 -15.297 -15.477 1 98.06 11 ALA B O 1
ATOM 1132 N N . ASN B 1 12 ? -7.793 -17.391 -14.75 1 97.19 12 ASN B N 1
ATOM 1133 C CA . ASN B 1 12 ? -9.18 -17.438 -15.203 1 97.19 12 ASN B CA 1
ATOM 1134 C C . ASN B 1 12 ? -10.141 -16.984 -14.102 1 97.19 12 ASN B C 1
ATOM 1136 O O . ASN B 1 12 ? -10.031 -17.438 -12.961 1 97.19 12 ASN B O 1
ATOM 1140 N N . GLU B 1 13 ? -11.023 -16.172 -14.57 1 97.38 13 GLU B N 1
ATOM 1141 C CA . GLU B 1 13 ? -12.062 -15.797 -13.625 1 97.38 13 GLU B CA 1
ATOM 1142 C C . GLU B 1 13 ? -12.758 -17.031 -13.047 1 97.38 13 GLU B C 1
ATOM 1144 O O . GLU B 1 13 ? -13.047 -17.984 -13.766 1 97.38 13 GLU B O 1
ATOM 1149 N N . GLY B 1 14 ? -13.023 -17.016 -11.773 1 97.12 14 GLY B N 1
ATOM 1150 C CA . GLY B 1 14 ? -13.75 -18.094 -11.125 1 97.12 14 GLY B CA 1
ATOM 1151 C C . GLY B 1 14 ? -12.836 -19.156 -10.523 1 97.12 14 GLY B C 1
ATOM 1152 O O . GLY B 1 14 ? -13.281 -19.984 -9.727 1 97.12 14 GLY B O 1
ATOM 1153 N N . GLU B 1 15 ? -11.594 -19.141 -10.859 1 97.56 15 GLU B N 1
ATOM 1154 C CA . GLU B 1 15 ? -10.648 -20.125 -10.359 1 97.56 15 GLU B CA 1
ATOM 1155 C C . GLU B 1 15 ? -9.82 -19.562 -9.203 1 97.56 15 GLU B C 1
ATOM 1157 O O . GLU B 1 15 ? -9.656 -18.344 -9.086 1 97.56 15 GLU B O 1
ATOM 1162 N N . PRO B 1 16 ? -9.367 -20.438 -8.305 1 98.44 16 PRO B N 1
ATOM 1163 C CA . PRO B 1 16 ? -8.469 -19.969 -7.246 1 98.44 16 PRO B CA 1
ATOM 1164 C C . PRO B 1 16 ? -7.062 -19.672 -7.758 1 98.44 16 PRO B C 1
ATOM 1166 O O . PRO B 1 16 ? -6.691 -20.109 -8.852 1 98.44 16 PRO B O 1
ATOM 1169 N N . LEU B 1 17 ? -6.285 -18.906 -6.988 1 98.69 17 LEU B N 1
ATOM 1170 C CA . LEU B 1 17 ? -4.918 -18.578 -7.379 1 98.69 17 LEU B CA 1
ATOM 1171 C C . LEU B 1 17 ? -4.062 -18.266 -6.156 1 98.69 17 LEU B C 1
ATOM 1173 O O . LEU B 1 17 ? -4.508 -17.562 -5.246 1 98.69 17 LEU B O 1
ATOM 1177 N N . ASP B 1 18 ? -2.838 -18.781 -6.152 1 98.62 18 ASP B N 1
ATOM 1178 C CA . ASP B 1 18 ? -1.795 -18.391 -5.207 1 98.62 18 ASP B CA 1
ATOM 1179 C C . ASP B 1 18 ? -0.619 -17.734 -5.922 1 98.62 18 ASP B C 1
ATOM 1181 O O . ASP B 1 18 ? -0.059 -18.312 -6.863 1 98.62 18 ASP B O 1
ATOM 1185 N N . ILE B 1 19 ? -0.374 -16.641 -5.551 1 98.38 19 ILE B N 1
ATOM 1186 C CA . ILE B 1 19 ? 0.845 -15.984 -6.02 1 98.38 19 ILE B CA 1
ATOM 1187 C C . ILE B 1 19 ? 1.927 -16.078 -4.945 1 98.38 19 ILE B C 1
ATOM 1189 O O . ILE B 1 19 ? 1.724 -15.641 -3.812 1 98.38 19 ILE B O 1
ATOM 1193 N N . ILE B 1 20 ? 3.102 -16.594 -5.324 1 97.12 20 ILE B N 1
ATOM 1194 C CA . ILE B 1 20 ? 4.16 -16.828 -4.352 1 97.12 20 ILE B CA 1
ATOM 1195 C C . ILE B 1 20 ? 5.398 -16.016 -4.727 1 97.12 20 ILE B C 1
ATOM 1197 O O . ILE B 1 20 ? 5.832 -16.031 -5.883 1 97.12 20 ILE B O 1
ATOM 1201 N N . VAL B 1 21 ? 5.906 -15.32 -3.828 1 97.56 21 VAL B N 1
ATOM 1202 C CA . VAL B 1 21 ? 7.137 -14.555 -4.016 1 97.56 21 VAL B CA 1
ATOM 1203 C C . VAL B 1 21 ? 8.125 -14.883 -2.896 1 97.56 21 VAL B C 1
ATOM 1205 O O . VAL B 1 21 ? 7.727 -15.031 -1.736 1 97.56 21 VAL B O 1
ATOM 1208 N N . GLU B 1 22 ? 9.383 -15.039 -3.217 1 97.06 22 GLU B N 1
ATOM 1209 C CA . GLU B 1 22 ? 10.445 -15.219 -2.227 1 97.06 22 GLU B CA 1
ATOM 1210 C C . GLU B 1 22 ? 11.25 -13.938 -2.035 1 97.06 22 GLU B C 1
ATOM 1212 O O . GLU B 1 22 ? 11.422 -13.164 -2.979 1 97.06 22 GLU B O 1
ATOM 1217 N N . PHE B 1 23 ? 11.695 -13.703 -0.79 1 97.94 23 PHE B N 1
ATOM 1218 C CA . PHE B 1 23 ? 12.547 -12.555 -0.525 1 97.94 23 PHE B CA 1
ATOM 1219 C C . PHE B 1 23 ? 13.586 -12.883 0.542 1 97.94 23 PHE B C 1
ATOM 1221 O O . PHE B 1 23 ? 13.352 -13.734 1.4 1 97.94 23 PHE B O 1
ATOM 1228 N N . CYS B 1 24 ? 14.664 -12.219 0.388 1 97.19 24 CYS B N 1
ATOM 1229 C CA . CYS B 1 24 ? 15.727 -12.328 1.387 1 97.19 24 CYS B CA 1
ATOM 1230 C C . CYS B 1 24 ? 15.984 -10.984 2.059 1 97.19 24 CYS B C 1
ATOM 1232 O O . CYS B 1 24 ? 15.891 -9.938 1.417 1 97.19 24 CYS B O 1
ATOM 1234 N N . ALA B 1 25 ? 16.219 -11.086 3.316 1 96.25 25 ALA B N 1
ATOM 1235 C CA . ALA B 1 25 ? 16.469 -9.844 4.047 1 96.25 25 ALA B CA 1
ATOM 1236 C C . ALA B 1 25 ? 17.5 -10.047 5.148 1 96.25 25 ALA B C 1
ATOM 1238 O O . ALA B 1 25 ? 17.297 -10.859 6.055 1 96.25 25 ALA B O 1
ATOM 1239 N N . GLU B 1 26 ? 18.562 -9.297 5.039 1 93.19 26 GLU B N 1
ATOM 1240 C CA . GLU B 1 26 ? 19.609 -9.219 6.055 1 93.19 26 GLU B CA 1
ATOM 1241 C C . GLU B 1 26 ? 20.016 -7.77 6.328 1 93.19 26 GLU B C 1
ATOM 1243 O O . GLU B 1 26 ? 20.594 -7.105 5.461 1 93.19 26 GLU B O 1
ATOM 1248 N N . PRO B 1 27 ? 19.672 -7.223 7.461 1 95.69 27 PRO B N 1
ATOM 1249 C CA . PRO B 1 27 ? 19.031 -7.855 8.609 1 95.69 27 PRO B CA 1
ATOM 1250 C C . PRO B 1 27 ? 17.594 -8.289 8.312 1 95.69 27 PRO B C 1
ATOM 1252 O O . PRO B 1 27 ? 17.062 -8.008 7.234 1 95.69 27 PRO B O 1
ATOM 1255 N N . SER B 1 28 ? 16.906 -8.945 9.219 1 96.31 28 SER B N 1
ATOM 1256 C CA . SER B 1 28 ? 15.578 -9.531 9 1 96.31 28 SER B CA 1
ATOM 1257 C C . SER B 1 28 ? 14.547 -8.461 8.664 1 96.31 28 SER B C 1
ATOM 1259 O O . SER B 1 28 ? 14.703 -7.301 9.055 1 96.31 28 SER B O 1
ATOM 1261 N N . TYR B 1 29 ? 13.508 -8.891 8.008 1 97.38 29 TYR B N 1
ATOM 1262 C CA . TYR B 1 29 ? 12.453 -7.961 7.629 1 97.38 29 TYR B CA 1
ATOM 1263 C C . TYR B 1 29 ? 11.656 -7.516 8.844 1 97.38 29 TYR B C 1
ATOM 1265 O O . TYR B 1 29 ? 11.539 -8.258 9.828 1 97.38 29 TYR B O 1
ATOM 1273 N N . THR B 1 30 ? 11.07 -6.309 8.789 1 97.12 30 THR B N 1
ATOM 1274 C CA . THR B 1 30 ? 10.234 -5.801 9.875 1 97.12 30 THR B CA 1
ATOM 1275 C C . THR B 1 30 ? 8.781 -5.676 9.422 1 97.12 30 THR B C 1
ATOM 1277 O O . THR B 1 30 ? 7.871 -5.621 10.25 1 97.12 30 THR B O 1
ATOM 1280 N N . LYS B 1 31 ? 8.648 -5.637 8.109 1 97.38 31 LYS B N 1
ATOM 1281 C CA . LYS B 1 31 ? 7.297 -5.473 7.59 1 97.38 31 LYS B CA 1
ATOM 1282 C C . LYS B 1 31 ? 7.18 -6.047 6.18 1 97.38 31 LYS B C 1
ATOM 1284 O O . LYS B 1 31 ? 8.078 -5.871 5.355 1 97.38 31 LYS B O 1
ATOM 1289 N N . VAL B 1 32 ? 6.094 -6.777 5.914 1 98.5 32 VAL B N 1
ATOM 1290 C CA . VAL B 1 32 ? 5.754 -7.273 4.586 1 98.5 32 VAL B CA 1
ATOM 1291 C C . VAL B 1 32 ? 4.305 -6.914 4.254 1 98.5 32 VAL B C 1
ATOM 1293 O O . VAL B 1 32 ? 3.4 -7.152 5.059 1 98.5 32 VAL B O 1
ATOM 1296 N N . LEU B 1 33 ? 4.086 -6.305 3.074 1 98.62 33 LEU B N 1
ATOM 1297 C CA . LEU B 1 33 ? 2.742 -5.922 2.66 1 98.62 33 LEU B CA 1
ATOM 1298 C C . LEU B 1 33 ? 2.49 -6.305 1.206 1 98.62 33 LEU B C 1
ATOM 1300 O O . LEU B 1 33 ? 3.367 -6.133 0.355 1 98.62 33 LEU B O 1
ATOM 1304 N N . TRP B 1 34 ? 1.375 -6.832 0.99 1 98.81 34 TRP B N 1
ATOM 1305 C CA . TRP B 1 34 ? 0.839 -6.867 -0.366 1 98.81 34 TRP B CA 1
ATOM 1306 C C . TRP B 1 34 ? -0.102 -5.691 -0.611 1 98.81 34 TRP B C 1
ATOM 1308 O O . TRP B 1 34 ? -0.898 -5.332 0.26 1 98.81 34 TRP B O 1
ATOM 1318 N N . ILE B 1 35 ? -0.007 -5.121 -1.837 1 98.69 35 ILE B N 1
ATOM 1319 C CA . ILE B 1 35 ? -0.751 -3.895 -2.105 1 98.69 35 ILE B CA 1
ATOM 1320 C C . ILE B 1 35 ? -1.471 -4.012 -3.447 1 98.69 35 ILE B C 1
ATOM 1322 O O . ILE B 1 35 ? -0.845 -4.297 -4.473 1 98.69 35 ILE B O 1
ATOM 1326 N N . SER B 1 36 ? -2.779 -3.828 -3.43 1 98.19 36 SER B N 1
ATOM 1327 C CA . SER B 1 36 ? -3.555 -3.643 -4.652 1 98.19 36 SER B CA 1
ATOM 1328 C C . SER B 1 36 ? -3.758 -2.164 -4.957 1 98.19 36 SER B C 1
ATOM 1330 O O . SER B 1 36 ? -3.115 -1.305 -4.352 1 98.19 36 SER B O 1
ATOM 1332 N N . GLU B 1 37 ? -4.582 -1.905 -5.914 1 96.56 37 GLU B N 1
ATOM 1333 C CA . GLU B 1 37 ? -4.891 -0.518 -6.242 1 96.56 37 GLU B CA 1
ATOM 1334 C C . GLU B 1 37 ? -5.613 0.174 -5.09 1 96.56 37 GLU B C 1
ATOM 1336 O O . GLU B 1 37 ? -5.469 1.383 -4.898 1 96.56 37 GLU B O 1
ATOM 1341 N N . GLU B 1 38 ? -6.316 -0.687 -4.266 1 96.56 38 GLU B N 1
ATOM 1342 C CA . GLU B 1 38 ? -7.211 -0.05 -3.307 1 96.56 38 GLU B CA 1
ATOM 1343 C C . GLU B 1 38 ? -6.891 -0.489 -1.88 1 96.56 38 GLU B C 1
ATOM 1345 O O . GLU B 1 38 ? -7.246 0.197 -0.919 1 96.56 38 GLU B O 1
ATOM 1350 N N . ARG B 1 39 ? -6.242 -1.659 -1.74 1 98.19 39 ARG B N 1
ATOM 1351 C CA . ARG B 1 39 ? -6.188 -2.25 -0.407 1 98.19 39 ARG B CA 1
ATOM 1352 C C . ARG B 1 39 ? -4.777 -2.73 -0.081 1 98.19 39 ARG B C 1
ATOM 1354 O O . ARG B 1 39 ? -3.975 -2.977 -0.985 1 98.19 39 ARG B O 1
ATOM 1361 N N . VAL B 1 40 ? -4.562 -2.832 1.175 1 98.75 40 VAL B N 1
ATOM 1362 C CA . VAL B 1 40 ? -3.332 -3.414 1.706 1 98.75 40 VAL B CA 1
ATOM 1363 C C . VAL B 1 40 ? -3.639 -4.754 2.369 1 98.75 40 VAL B C 1
ATOM 1365 O O . VAL B 1 40 ? -4.637 -4.887 3.082 1 98.75 40 VAL B O 1
ATOM 1368 N N . TYR B 1 41 ? -2.842 -5.695 2.15 1 98.81 41 TYR B N 1
ATOM 1369 C CA . TYR B 1 41 ? -2.99 -7.027 2.732 1 98.81 41 TYR B CA 1
ATOM 1370 C C . TYR B 1 41 ? -1.77 -7.395 3.568 1 98.81 41 TYR B C 1
ATOM 1372 O O . TYR B 1 41 ? -0.674 -7.578 3.031 1 98.81 41 TYR B O 1
ATOM 1380 N N . THR B 1 42 ? -1.986 -7.484 4.797 1 98.56 42 THR B N 1
ATOM 1381 C CA . THR B 1 42 ? -0.938 -7.859 5.738 1 98.56 42 THR B CA 1
ATOM 1382 C C . THR B 1 42 ? -0.92 -9.375 5.949 1 98.56 42 THR B C 1
ATOM 1384 O O . THR B 1 42 ? -1.969 -9.992 6.145 1 98.56 42 THR B O 1
ATOM 1387 N N . PRO B 1 43 ? 0.283 -9.969 5.941 1 98.75 43 PRO B N 1
ATOM 1388 C CA . PRO B 1 43 ? 0.344 -11.422 6.145 1 98.75 43 PRO B CA 1
ATOM 1389 C C . PRO B 1 43 ? -0.388 -11.867 7.406 1 98.75 43 PRO B C 1
ATOM 1391 O O . PRO B 1 43 ? -0.261 -11.234 8.461 1 98.75 43 PRO B O 1
ATOM 1394 N N . ASP B 1 44 ? -1.215 -12.914 7.242 1 98.38 44 ASP B N 1
ATOM 1395 C CA . ASP B 1 44 ? -1.942 -13.617 8.297 1 98.38 44 ASP B CA 1
ATOM 1396 C C . ASP B 1 44 ? -3.129 -12.789 8.789 1 98.38 44 ASP B C 1
ATOM 1398 O O . ASP B 1 44 ? -3.736 -13.109 9.812 1 98.38 44 ASP B O 1
ATOM 1402 N N . ALA B 1 45 ? -3.439 -11.609 8.211 1 98.06 45 ALA B N 1
ATOM 1403 C CA . ALA B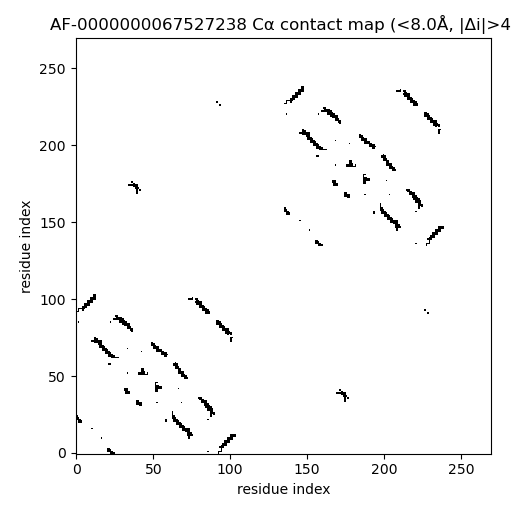 1 45 ? -4.656 -10.859 8.516 1 98.06 45 ALA B CA 1
ATOM 1404 C C . ALA B 1 45 ? -5.871 -11.5 7.844 1 98.06 45 ALA B C 1
ATOM 1406 O O . ALA B 1 45 ? -5.727 -12.312 6.93 1 98.06 45 ALA B O 1
ATOM 1407 N N . PRO B 1 46 ? -7.039 -11.188 8.305 1 97.56 46 PRO B N 1
ATOM 1408 C CA . PRO B 1 46 ? -8.242 -11.758 7.695 1 97.56 46 PRO B CA 1
ATOM 1409 C C . PRO B 1 46 ? -8.375 -11.406 6.215 1 97.56 46 PRO B C 1
ATOM 1411 O O . PRO B 1 46 ? -7.852 -10.383 5.766 1 97.56 46 PRO B O 1
ATOM 1414 N N . SER B 1 47 ? -9.008 -12.25 5.492 1 97.75 47 SER B N 1
ATOM 1415 C CA . SER B 1 47 ? -9.242 -12.039 4.07 1 97.75 47 SER B CA 1
ATOM 1416 C C . SER B 1 47 ? -10.156 -10.844 3.834 1 97.75 47 SER B C 1
ATOM 1418 O O . SER B 1 47 ? -10.984 -10.508 4.688 1 97.75 47 SER B O 1
ATOM 1420 N N . HIS B 1 48 ? -9.914 -10.219 2.752 1 96.94 48 HIS B N 1
ATOM 1421 C CA . HIS B 1 48 ? -10.812 -9.18 2.262 1 96.94 48 HIS B CA 1
ATOM 1422 C C . HIS B 1 48 ? -11.25 -9.461 0.827 1 96.94 48 HIS B C 1
ATOM 1424 O O . HIS B 1 48 ? -10.414 -9.508 -0.081 1 96.94 48 HIS B O 1
ATOM 1430 N N . ASP B 1 49 ? -12.531 -9.648 0.653 1 95.31 49 ASP B N 1
ATOM 1431 C CA . ASP B 1 49 ? -13.109 -9.898 -0.662 1 95.31 49 ASP B CA 1
ATOM 1432 C C . ASP B 1 49 ? -12.438 -11.094 -1.337 1 95.31 49 ASP B C 1
ATOM 1434 O O . ASP B 1 49 ? -12.125 -11.047 -2.527 1 95.31 49 ASP B O 1
ATOM 1438 N N . GLY B 1 50 ? -12.133 -12.047 -0.559 1 97.69 50 GLY B N 1
ATOM 1439 C CA . GLY B 1 50 ? -11.633 -13.305 -1.08 1 97.69 50 GLY B CA 1
ATOM 1440 C C . GLY B 1 50 ? -10.141 -13.289 -1.333 1 97.69 50 GLY B C 1
ATOM 1441 O O . GLY B 1 50 ? -9.609 -14.18 -2.002 1 97.69 50 GLY B O 1
ATOM 1442 N N . VAL B 1 51 ? -9.477 -12.273 -0.942 1 98.69 51 VAL B N 1
ATOM 1443 C CA . VAL B 1 51 ? -8.031 -12.172 -1.091 1 98.69 51 VAL B CA 1
ATOM 1444 C C . VAL B 1 51 ? -7.367 -12.141 0.285 1 98.69 51 VAL B C 1
ATOM 1446 O O . VAL B 1 51 ? -7.852 -11.461 1.196 1 98.69 51 VAL B O 1
ATOM 1449 N N . GLN B 1 52 ? -6.277 -12.898 0.426 1 98.81 52 GLN B N 1
ATOM 1450 C CA . GLN B 1 52 ? -5.602 -12.961 1.719 1 98.81 52 GLN B CA 1
ATOM 1451 C C . GLN B 1 52 ? -4.102 -13.188 1.546 1 98.81 52 GLN B C 1
ATOM 1453 O O . GLN B 1 52 ? -3.682 -14 0.723 1 98.81 52 GLN B O 1
ATOM 1458 N N . ALA B 1 53 ? -3.359 -12.406 2.283 1 98.88 53 ALA B N 1
ATOM 1459 C CA . ALA B 1 53 ? -1.939 -12.734 2.4 1 98.88 53 ALA B CA 1
ATOM 1460 C C . ALA B 1 53 ? -1.698 -13.742 3.52 1 98.88 53 ALA B C 1
ATOM 1462 O O . ALA B 1 53 ? -2 -13.469 4.684 1 98.88 53 ALA B O 1
ATOM 1463 N N . LEU B 1 54 ? -1.167 -14.859 3.174 1 98.75 54 LEU B N 1
ATOM 1464 C CA . LEU B 1 54 ? -0.94 -15.906 4.164 1 98.75 54 LEU B CA 1
ATOM 1465 C C . LEU B 1 54 ? 0.286 -15.594 5.016 1 98.75 54 LEU B C 1
ATOM 1467 O O . LEU B 1 54 ? 1.083 -14.719 4.664 1 98.75 54 LEU B O 1
ATOM 1471 N N . ALA B 1 55 ? 0.41 -16.312 6.094 1 98.5 55 ALA B N 1
ATOM 1472 C CA . ALA B 1 55 ? 1.565 -16.141 6.973 1 98.5 55 ALA B CA 1
ATOM 1473 C C . ALA B 1 55 ? 2.869 -16.359 6.207 1 98.5 55 ALA B C 1
ATOM 1475 O O . ALA B 1 55 ? 2.957 -17.234 5.352 1 98.5 55 ALA B O 1
ATOM 1476 N N . ILE B 1 56 ? 3.895 -15.594 6.539 1 98.44 56 ILE B N 1
ATOM 1477 C CA . ILE B 1 56 ? 5.203 -15.703 5.91 1 98.44 56 ILE B CA 1
ATOM 1478 C C . ILE B 1 56 ? 5.863 -17.016 6.312 1 98.44 56 ILE B C 1
ATOM 1480 O O . ILE B 1 56 ? 5.84 -17.406 7.488 1 98.44 56 ILE B O 1
ATOM 1484 N N . GLU B 1 57 ? 6.426 -17.688 5.395 1 98 57 GLU B N 1
ATOM 1485 C CA . GLU B 1 57 ? 7.086 -18.969 5.645 1 98 57 GLU B CA 1
ATOM 1486 C C . GLU B 1 57 ? 8.586 -18.875 5.391 1 98 57 GLU B C 1
ATOM 1488 O O . GLU B 1 57 ? 9.055 -17.938 4.742 1 98 57 GLU B O 1
ATOM 1493 N N . ASP B 1 58 ? 9.273 -19.828 5.941 1 96.81 58 ASP B N 1
ATOM 1494 C CA . ASP B 1 58 ? 10.703 -19.938 5.66 1 96.81 58 ASP B CA 1
ATOM 1495 C C . ASP B 1 58 ? 10.945 -20.297 4.199 1 96.81 58 ASP B C 1
ATOM 1497 O O . ASP B 1 58 ? 10.25 -21.156 3.643 1 96.81 58 ASP B O 1
ATOM 1501 N N . GLY B 1 59 ? 11.898 -19.641 3.6 1 95.19 59 GLY B N 1
ATOM 1502 C CA . GLY B 1 59 ? 12.188 -19.859 2.191 1 95.19 59 GLY B CA 1
ATOM 1503 C C . GLY B 1 59 ? 13.148 -21 1.948 1 95.19 59 GLY B C 1
ATOM 1504 O O . GLY B 1 59 ? 13.438 -21.359 0.8 1 95.19 59 GLY B O 1
ATOM 1505 N N . GLY B 1 60 ? 13.711 -21.562 2.973 1 92.81 60 GLY B N 1
ATOM 1506 C CA . GLY B 1 60 ? 14.602 -22.703 2.834 1 92.81 60 GLY B CA 1
ATOM 1507 C C . GLY B 1 60 ? 16.062 -22.312 2.893 1 92.81 60 GLY B C 1
ATOM 1508 O O . GLY B 1 60 ? 16.938 -23.172 3.07 1 92.81 60 GLY B O 1
ATOM 1509 N N . THR B 1 61 ? 16.391 -21.156 2.447 1 93.38 61 THR B N 1
ATOM 1510 C CA . THR B 1 61 ? 17.734 -20.641 2.533 1 93.38 61 THR B CA 1
ATOM 1511 C C . THR B 1 61 ? 17.844 -19.594 3.65 1 93.38 61 THR B C 1
ATOM 1513 O O . THR B 1 61 ? 16.859 -18.953 3.998 1 93.38 61 THR B O 1
ATOM 1516 N N . GLU B 1 62 ? 19.062 -19.391 4.223 1 94.44 62 GLU B N 1
ATOM 1517 C CA . GLU B 1 62 ? 19.266 -18.484 5.348 1 94.44 62 GLU B CA 1
ATOM 1518 C C . GLU B 1 62 ? 18.828 -17.062 4.996 1 94.44 62 GLU B C 1
ATOM 1520 O O . GLU B 1 62 ? 19.156 -16.547 3.924 1 94.44 62 GLU B O 1
ATOM 1525 N N . SER B 1 63 ? 18.078 -16.422 5.793 1 96.5 63 SER B N 1
ATOM 1526 C CA . SER B 1 63 ? 17.656 -15.031 5.695 1 96.5 63 SER B CA 1
ATOM 1527 C C . SER B 1 63 ? 16.688 -14.836 4.535 1 96.5 63 SER B C 1
ATOM 1529 O O . SER B 1 63 ? 16.547 -13.727 4.012 1 96.5 63 SER B O 1
ATOM 1531 N N . CYS B 1 64 ? 16.109 -16.031 4.051 1 97.5 64 CYS B N 1
ATOM 1532 C CA . CYS B 1 64 ? 15.125 -15.938 2.977 1 97.5 64 CYS B CA 1
ATOM 1533 C C . CYS B 1 64 ? 13.773 -16.469 3.432 1 97.5 64 CYS B C 1
ATOM 1535 O O . CYS B 1 64 ? 13.695 -17.344 4.297 1 97.5 64 CYS B O 1
ATOM 1537 N N . TYR B 1 65 ? 12.711 -15.961 2.842 1 98.25 65 TYR B N 1
ATOM 1538 C CA . TYR B 1 65 ? 11.328 -16.203 3.254 1 98.25 65 TYR B CA 1
ATOM 1539 C C . TYR B 1 65 ? 10.414 -16.312 2.045 1 98.25 65 TYR B C 1
ATOM 1541 O O . TYR B 1 65 ? 10.82 -16.016 0.918 1 98.25 65 TYR B O 1
ATOM 1549 N N . ARG B 1 66 ? 9.219 -16.75 2.342 1 98.06 66 ARG B N 1
ATOM 1550 C CA . ARG B 1 66 ? 8.211 -16.906 1.292 1 98.06 66 ARG B CA 1
ATOM 1551 C C . ARG B 1 66 ? 6.879 -16.297 1.714 1 98.06 66 ARG B C 1
ATOM 1553 O O . ARG B 1 66 ? 6.418 -16.516 2.836 1 98.06 66 ARG B O 1
ATOM 1560 N N . THR B 1 67 ? 6.328 -15.5 0.887 1 98.5 67 THR B N 1
ATOM 1561 C CA . THR B 1 67 ? 4.996 -14.953 1.117 1 98.5 67 THR B CA 1
ATOM 1562 C C . THR B 1 67 ? 4.035 -15.391 0.014 1 98.5 67 THR B C 1
ATOM 1564 O O . THR B 1 67 ? 4.438 -15.531 -1.143 1 98.5 67 THR B O 1
ATOM 1567 N N . THR B 1 68 ? 2.781 -15.609 0.4 1 98.62 68 THR B N 1
ATOM 1568 C CA . THR B 1 68 ? 1.769 -16.078 -0.539 1 98.62 68 THR B CA 1
ATOM 1569 C C . THR B 1 68 ? 0.536 -15.188 -0.499 1 98.62 68 THR B C 1
ATOM 1571 O O . THR B 1 68 ? -0.016 -14.922 0.573 1 98.62 68 THR B O 1
ATOM 1574 N N . LEU B 1 69 ? 0.151 -14.703 -1.572 1 98.81 69 LEU B N 1
ATOM 1575 C CA . LEU B 1 69 ? -1.14 -14.039 -1.74 1 98.81 69 LEU B CA 1
ATOM 1576 C C . LEU B 1 69 ? -2.16 -14.992 -2.359 1 98.81 69 LEU B C 1
ATOM 1578 O O . LEU B 1 69 ? -1.992 -15.43 -3.498 1 98.81 69 LEU B O 1
ATOM 1582 N N . ARG B 1 70 ? -3.201 -15.219 -1.644 1 98.88 70 ARG B N 1
ATOM 1583 C CA . ARG B 1 70 ? -4.195 -16.203 -2.066 1 98.88 70 ARG B CA 1
ATOM 1584 C C . ARG B 1 70 ? -5.48 -15.516 -2.523 1 98.88 70 ARG B C 1
ATOM 1586 O O . ARG B 1 70 ? -6.027 -14.672 -1.811 1 98.88 70 ARG B O 1
ATOM 1593 N N . PHE B 1 71 ? -5.895 -15.867 -3.672 1 98.81 71 PHE B N 1
ATOM 1594 C CA . PHE B 1 71 ? -7.223 -15.547 -4.176 1 98.81 71 PHE B CA 1
ATOM 1595 C C . PHE B 1 71 ? -8.141 -16.75 -4.094 1 98.81 71 PHE B C 1
ATOM 1597 O O . PHE B 1 71 ? -7.902 -17.766 -4.746 1 98.81 71 PHE B O 1
ATOM 1604 N N . GLU B 1 72 ? -9.125 -16.672 -3.26 1 98.56 72 GLU B N 1
ATOM 1605 C CA . GLU B 1 72 ? -10.07 -17.781 -3.174 1 98.56 72 GLU B CA 1
ATOM 1606 C C . GLU B 1 72 ? -10.719 -18.047 -4.527 1 98.56 72 GLU B C 1
ATOM 1608 O O . GLU B 1 72 ? -10.836 -19.203 -4.938 1 98.56 72 GLU B O 1
ATOM 1613 N N . THR B 1 73 ? -11.172 -16.875 -5.109 1 97.81 73 THR B N 1
ATOM 1614 C CA . THR B 1 73 ? -11.734 -16.891 -6.453 1 97.81 73 THR B CA 1
ATOM 1615 C C . THR B 1 73 ? -11.344 -15.633 -7.223 1 97.81 73 THR B C 1
ATOM 1617 O O . THR B 1 73 ? -11.641 -14.516 -6.789 1 97.81 73 THR B O 1
ATOM 1620 N N . ILE B 1 74 ? -10.836 -15.867 -8.398 1 98.38 74 ILE B N 1
ATOM 1621 C CA . ILE B 1 74 ? -10.398 -14.734 -9.203 1 98.38 74 ILE B CA 1
ATOM 1622 C C . ILE B 1 74 ? -11.617 -13.961 -9.703 1 98.38 74 ILE B C 1
ATOM 1624 O O . ILE B 1 74 ? -12.578 -14.555 -10.195 1 98.38 74 ILE B O 1
ATOM 1628 N N . GLN B 1 75 ? -11.609 -12.68 -9.523 1 97.5 75 GLN B N 1
ATOM 1629 C CA . GLN B 1 75 ? -12.609 -11.766 -10.055 1 97.5 75 GLN B CA 1
ATOM 1630 C C . GLN B 1 75 ? -12 -10.82 -11.086 1 97.5 75 GLN B C 1
ATOM 1632 O O . GLN B 1 75 ? -10.797 -10.578 -11.078 1 97.5 75 GLN B O 1
ATOM 1637 N N . TRP B 1 76 ? -12.781 -10.336 -12 1 96.88 76 TRP B N 1
ATOM 1638 C CA . TRP B 1 76 ? -12.312 -9.398 -13.016 1 96.88 76 TRP B CA 1
ATOM 1639 C C . TRP B 1 76 ? -11.648 -8.188 -12.375 1 96.88 76 TRP B C 1
ATOM 1641 O O . TRP B 1 76 ? -10.68 -7.648 -12.906 1 96.88 76 TRP B O 1
ATOM 1651 N N . SER B 1 77 ? -12.133 -7.785 -11.172 1 96.44 77 SER B N 1
ATOM 1652 C CA . SER B 1 77 ? -11.641 -6.594 -10.492 1 96.44 77 SER B CA 1
ATOM 1653 C C . SER B 1 77 ? -10.242 -6.816 -9.938 1 96.44 77 SER B C 1
ATOM 1655 O O . SER B 1 77 ? -9.57 -5.867 -9.523 1 96.44 77 SER B O 1
ATOM 1657 N N . HIS B 1 78 ? -9.797 -8.086 -9.891 1 98.12 78 HIS B N 1
ATOM 1658 C CA . HIS B 1 78 ? -8.469 -8.406 -9.375 1 98.12 78 HIS B CA 1
ATOM 1659 C C . HIS B 1 78 ? -7.387 -8.031 -10.383 1 98.12 78 HIS B C 1
ATOM 1661 O O . HIS B 1 78 ? -6.207 -7.973 -10.031 1 98.12 78 HIS B O 1
ATOM 1667 N N . ALA B 1 79 ? -7.766 -7.84 -11.688 1 98.25 79 ALA B N 1
ATOM 1668 C CA . ALA B 1 79 ? -6.781 -7.535 -12.727 1 98.25 79 ALA B CA 1
ATOM 1669 C C . ALA B 1 79 ? -5.992 -6.277 -12.375 1 98.25 79 ALA B C 1
ATOM 1671 O O . ALA B 1 79 ? -6.547 -5.32 -11.828 1 98.25 79 ALA B O 1
ATOM 1672 N N . GLY B 1 80 ? -4.73 -6.328 -12.797 1 98 80 GLY B N 1
ATOM 1673 C CA . GLY B 1 80 ? -3.881 -5.168 -12.57 1 98 80 GLY B CA 1
ATOM 1674 C C . GLY B 1 80 ? -2.623 -5.496 -11.789 1 98 80 GLY B C 1
ATOM 1675 O O . GLY B 1 80 ? -2.215 -6.656 -11.711 1 98 80 GLY B O 1
ATOM 1676 N N . GLU B 1 81 ? -1.966 -4.461 -11.281 1 97.94 81 GLU B N 1
ATOM 1677 C CA . GLU B 1 81 ? -0.69 -4.621 -10.594 1 97.94 81 GLU B CA 1
ATOM 1678 C C . GLU B 1 81 ? -0.899 -4.922 -9.109 1 97.94 81 GLU B C 1
ATOM 1680 O O . GLU B 1 81 ? -1.724 -4.285 -8.453 1 97.94 81 GLU B O 1
ATOM 1685 N N . TRP B 1 82 ? -0.208 -5.879 -8.641 1 98.44 82 TRP B N 1
ATOM 1686 C CA . TRP B 1 82 ? -0.079 -6.219 -7.227 1 98.44 82 TRP B CA 1
ATOM 1687 C C . TRP B 1 82 ? 1.359 -6.039 -6.75 1 98.44 82 TRP B C 1
ATOM 1689 O O . TRP B 1 82 ? 2.275 -6.684 -7.27 1 98.44 82 TRP B O 1
ATOM 1699 N N . LEU B 1 83 ? 1.518 -5.188 -5.773 1 98.31 83 LEU B N 1
ATOM 1700 C CA . LEU B 1 83 ? 2.854 -4.844 -5.301 1 98.31 83 LEU B CA 1
ATOM 1701 C C . LEU B 1 83 ? 3.17 -5.562 -3.994 1 98.31 83 LEU B C 1
ATOM 1703 O O . LEU B 1 83 ? 2.305 -5.691 -3.125 1 98.31 83 LEU B O 1
ATOM 1707 N N . LEU B 1 84 ? 4.34 -6.062 -3.891 1 98.56 84 LEU B N 1
ATOM 1708 C CA . LEU B 1 84 ? 4.883 -6.566 -2.633 1 98.56 84 LEU B CA 1
ATOM 1709 C C . LEU B 1 84 ? 5.934 -5.617 -2.072 1 98.56 84 LEU B C 1
ATOM 1711 O O . LEU B 1 84 ? 6.848 -5.203 -2.791 1 98.56 84 LEU B O 1
ATOM 1715 N N . LEU B 1 85 ? 5.77 -5.234 -0.886 1 98.19 85 LEU B N 1
ATOM 1716 C CA . LEU B 1 85 ? 6.758 -4.414 -0.193 1 98.19 85 LEU B CA 1
ATOM 1717 C C . LEU B 1 85 ? 7.387 -5.184 0.963 1 98.19 85 LEU B C 1
ATOM 1719 O O . LEU B 1 85 ? 6.68 -5.82 1.748 1 98.19 85 LEU B O 1
ATOM 1723 N N . VAL B 1 86 ? 8.703 -5.141 1.037 1 98 86 VAL B N 1
ATOM 1724 C CA . VAL B 1 86 ? 9.445 -5.742 2.137 1 98 86 VAL B CA 1
ATOM 1725 C C . VAL B 1 86 ? 10.352 -4.695 2.783 1 98 86 VAL B C 1
ATOM 1727 O O . VAL B 1 86 ? 11.25 -4.152 2.133 1 98 86 VAL B O 1
ATOM 1730 N N . ARG B 1 87 ? 10.109 -4.43 4.035 1 96.19 87 ARG B N 1
ATOM 1731 C CA . ARG B 1 87 ? 10.898 -3.459 4.781 1 96.19 87 ARG B CA 1
ATOM 1732 C C . ARG B 1 87 ? 11.875 -4.156 5.727 1 96.19 87 ARG B C 1
ATOM 1734 O O . ARG B 1 87 ? 11.516 -5.148 6.371 1 96.19 87 ARG B O 1
ATOM 1741 N N . SER B 1 88 ? 13.039 -3.676 5.758 1 95.88 88 SER B N 1
ATOM 1742 C CA . SER B 1 88 ? 14.031 -3.996 6.773 1 95.88 88 SER B CA 1
ATOM 1743 C C . SER B 1 88 ? 14.75 -2.738 7.258 1 95.88 88 SER B C 1
ATOM 1745 O O . SER B 1 88 ? 14.453 -1.634 6.801 1 95.88 88 SER B O 1
ATOM 1747 N N . SER B 1 89 ? 15.609 -2.895 8.242 1 94.25 89 SER B N 1
ATOM 1748 C CA . SER B 1 89 ? 16.359 -1.741 8.742 1 94.25 89 SER B CA 1
ATOM 1749 C C . SER B 1 89 ? 17.219 -1.132 7.648 1 94.25 89 SER B C 1
ATOM 1751 O O . SER B 1 89 ? 17.672 0.011 7.77 1 94.25 89 SER B O 1
ATOM 1753 N N . GLU B 1 90 ? 17.469 -1.917 6.621 1 92.19 90 GLU B N 1
ATOM 1754 C CA . GLU B 1 90 ? 18.328 -1.452 5.539 1 92.19 90 GLU B CA 1
ATOM 1755 C C . GLU B 1 90 ? 17.547 -0.662 4.5 1 92.19 90 GLU B C 1
ATOM 1757 O O . GLU B 1 90 ? 18.125 0.007 3.645 1 92.19 90 GLU B O 1
ATOM 1762 N N . GLY B 1 91 ? 16.188 -0.833 4.523 1 90.31 91 GLY B N 1
ATOM 1763 C CA . GLY B 1 91 ? 15.406 -0.096 3.547 1 90.31 91 GLY B CA 1
ATOM 1764 C C . GLY B 1 91 ? 14.188 -0.861 3.061 1 90.31 91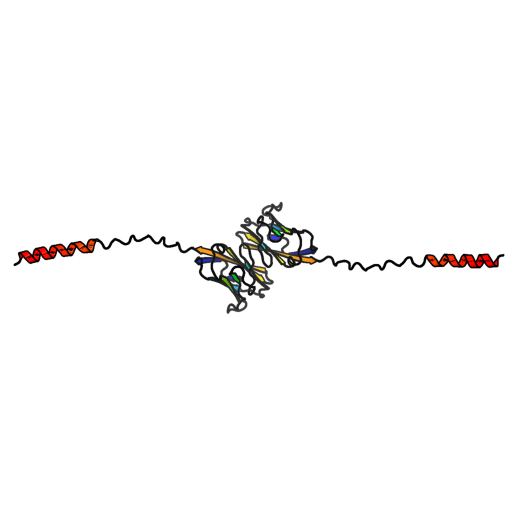 GLY B C 1
ATOM 1765 O O . GLY B 1 91 ? 13.719 -1.779 3.732 1 90.31 91 GLY B O 1
ATOM 1766 N N . LEU B 1 92 ? 13.625 -0.373 1.998 1 93.06 92 LEU B N 1
ATOM 1767 C CA . LEU B 1 92 ? 12.414 -0.948 1.414 1 93.06 92 LEU B CA 1
ATOM 1768 C C . LEU B 1 92 ? 12.727 -1.62 0.08 1 93.06 92 LEU B C 1
ATOM 1770 O O . LEU B 1 92 ? 13.383 -1.031 -0.778 1 93.06 92 LEU B O 1
ATOM 1774 N N . ALA B 1 93 ? 12.43 -2.877 -0.081 1 95 93 ALA B N 1
ATOM 1775 C CA . ALA B 1 93 ? 12.477 -3.598 -1.351 1 95 93 ALA B CA 1
ATOM 1776 C C . ALA B 1 93 ? 11.07 -3.895 -1.864 1 95 93 ALA B C 1
ATOM 1778 O O . ALA B 1 93 ? 10.117 -3.922 -1.088 1 95 93 ALA B O 1
ATOM 1779 N N . ASP B 1 94 ? 10.945 -4.078 -3.207 1 96.06 94 ASP B N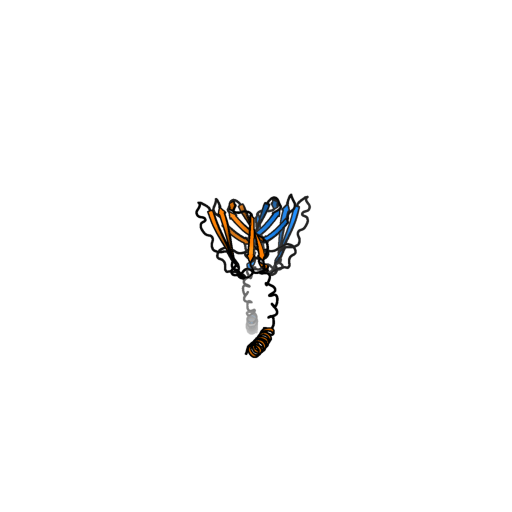 1
ATOM 1780 C CA . ASP B 1 94 ? 9.609 -4.305 -3.742 1 96.06 94 ASP B CA 1
ATOM 1781 C C . ASP B 1 94 ? 9.641 -5.332 -4.875 1 96.06 94 ASP B C 1
ATOM 1783 O O . ASP B 1 94 ? 10.703 -5.633 -5.418 1 96.06 94 ASP B O 1
ATOM 1787 N N . ALA B 1 95 ? 8.547 -5.898 -5.121 1 97 95 ALA B N 1
ATOM 1788 C CA . ALA B 1 95 ? 8.266 -6.699 -6.309 1 97 95 ALA B CA 1
ATOM 1789 C C . ALA B 1 95 ? 6.867 -6.402 -6.852 1 97 95 ALA B C 1
ATOM 1791 O O . ALA B 1 95 ? 6.02 -5.859 -6.137 1 97 95 ALA B O 1
ATOM 1792 N N . SER B 1 96 ? 6.699 -6.648 -8.125 1 96.94 96 SER B N 1
ATOM 1793 C CA . SER B 1 96 ? 5.426 -6.355 -8.773 1 96.94 96 SER B CA 1
ATOM 1794 C C . SER B 1 96 ? 4.91 -7.559 -9.555 1 96.94 96 SER B C 1
ATOM 1796 O O . SER B 1 96 ? 5.688 -8.25 -10.219 1 96.94 96 SER B O 1
ATOM 1798 N N . VAL B 1 97 ? 3.643 -7.828 -9.406 1 98.12 97 VAL B N 1
ATOM 1799 C CA . VAL B 1 97 ? 2.959 -8.867 -10.172 1 98.12 97 VAL B CA 1
ATOM 1800 C C . VAL B 1 97 ? 1.843 -8.234 -11 1 98.12 97 VAL B C 1
ATOM 1802 O O . VAL B 1 97 ? 0.959 -7.566 -10.461 1 98.12 97 VAL B O 1
ATOM 1805 N N . LEU B 1 98 ? 1.923 -8.352 -12.234 1 98.44 98 LEU B N 1
ATOM 1806 C CA . LEU B 1 98 ? 0.808 -7.969 -13.094 1 98.44 98 LEU B CA 1
ATOM 1807 C C . LEU B 1 98 ? -0.141 -9.141 -13.312 1 98.44 98 LEU B C 1
ATOM 1809 O O . LEU B 1 98 ? 0.231 -10.141 -13.938 1 98.44 98 LEU B O 1
ATOM 1813 N N . LEU B 1 99 ? -1.333 -9.062 -12.836 1 98.62 99 LEU B N 1
ATOM 1814 C CA . LEU B 1 99 ? -2.328 -10.125 -12.945 1 98.62 99 LEU B CA 1
ATOM 1815 C C . LEU B 1 99 ? -3.275 -9.852 -14.117 1 98.62 99 LEU B C 1
ATOM 1817 O O . LEU B 1 99 ? -4.008 -8.867 -14.109 1 98.62 99 LEU B O 1
ATOM 1821 N N . ASN B 1 100 ? -3.213 -10.719 -15.07 1 98.62 100 ASN B N 1
ATOM 1822 C CA . ASN B 1 100 ? -4.168 -10.711 -16.172 1 98.62 100 ASN B CA 1
ATOM 1823 C C . ASN B 1 100 ? -5.309 -11.695 -15.938 1 98.62 100 ASN B C 1
ATOM 1825 O O . ASN B 1 100 ? -5.074 -12.867 -15.648 1 98.62 100 ASN B O 1
ATOM 1829 N N . VAL B 1 101 ? -6.504 -11.203 -16.047 1 98.31 101 VAL B N 1
ATOM 1830 C CA . VAL B 1 101 ? -7.664 -12.055 -15.812 1 98.31 101 VAL B CA 1
ATOM 1831 C C . VAL B 1 101 ? -8.383 -12.336 -17.141 1 98.31 101 VAL B C 1
ATOM 1833 O O . VAL B 1 101 ? -8.68 -11.406 -17.891 1 98.31 101 VAL B O 1
ATOM 1836 N N . THR B 1 102 ? -8.617 -13.609 -17.422 1 96.62 102 THR B N 1
ATOM 1837 C CA . THR B 1 102 ? -9.305 -14.008 -18.641 1 96.62 102 THR B CA 1
ATOM 1838 C C . THR B 1 102 ? -10.68 -14.586 -18.328 1 96.62 102 THR B C 1
ATOM 1840 O O . THR B 1 102 ? -10.898 -15.125 -17.234 1 96.62 102 THR B O 1
ATOM 1843 N N . ARG B 1 103 ? -11.719 -14.258 -19.078 1 89.38 103 ARG B N 1
ATOM 1844 C 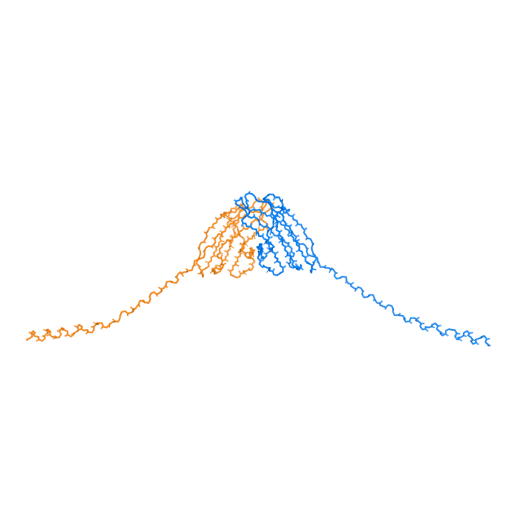CA . ARG B 1 103 ? -13.055 -14.836 -19 1 89.38 103 ARG B CA 1
ATOM 1845 C C . ARG B 1 103 ? -13.242 -15.938 -20.031 1 89.38 103 ARG B C 1
ATOM 1847 O O . ARG B 1 103 ? -12.734 -15.828 -21.156 1 89.38 103 ARG B O 1
ATOM 1854 N N . ALA B 1 104 ? -13.422 -17.172 -19.562 1 71.81 104 ALA B N 1
ATOM 1855 C CA . ALA B 1 104 ? -13.672 -18.219 -20.562 1 71.81 104 ALA B CA 1
ATOM 1856 C C . ALA B 1 104 ? -14.633 -17.719 -21.641 1 71.81 104 ALA B C 1
ATOM 1858 O O . ALA B 1 104 ? -15.602 -17.016 -21.328 1 71.81 104 ALA B O 1
ATOM 1859 N N . SER B 1 105 ? -14.164 -17.188 -22.688 1 62.41 105 SER B N 1
ATOM 1860 C CA . SER B 1 105 ? -15.086 -16.953 -23.797 1 62.41 105 SER B CA 1
ATOM 1861 C C . SER B 1 105 ? -16.266 -17.938 -23.766 1 62.41 105 SER B C 1
ATOM 1863 O O . SER B 1 105 ? -16.062 -19.141 -23.625 1 62.41 105 SER B O 1
ATOM 1865 N N . GLY B 1 106 ? -17.266 -17.75 -23.016 1 52.5 106 GLY B N 1
ATOM 1866 C CA . GLY B 1 106 ? -18.406 -18.594 -23.312 1 52.5 106 GLY B CA 1
ATOM 1867 C C . GLY B 1 106 ? -18.375 -19.141 -24.719 1 52.5 106 GLY B C 1
ATOM 1868 O O . GLY B 1 106 ? -18.125 -18.406 -25.688 1 52.5 106 GLY B O 1
ATOM 1869 N N . TYR B 1 107 ? -17.828 -20.328 -24.953 1 45.56 107 TYR B N 1
ATOM 1870 C CA . TYR B 1 107 ? -18.203 -20.984 -26.188 1 45.56 107 TYR B CA 1
ATOM 1871 C C . TYR B 1 107 ? -19.594 -20.578 -26.641 1 45.56 107 TYR B C 1
ATOM 1873 O O . TYR B 1 107 ? -20.547 -20.672 -25.859 1 45.56 107 TYR B O 1
ATOM 1881 N N . SER B 1 108 ? -19.812 -19.5 -27.344 1 46.75 108 SER B N 1
ATOM 1882 C CA . SER B 1 108 ? -21.062 -19.391 -28.094 1 46.75 108 SER B CA 1
ATOM 1883 C C . SER B 1 108 ? -21.562 -20.766 -28.531 1 46.75 108 SER B C 1
ATOM 1885 O O . SER B 1 108 ? -20.922 -21.438 -29.359 1 46.75 108 SER B O 1
ATOM 1887 N N . ARG B 1 109 ? -22.062 -21.625 -27.656 1 44.47 109 ARG B N 1
ATOM 1888 C CA . ARG B 1 109 ? -22.859 -22.781 -28.094 1 44.47 109 ARG B CA 1
ATOM 1889 C C . ARG B 1 109 ? -23.531 -22.484 -29.438 1 44.47 109 ARG B C 1
ATOM 1891 O O . ARG B 1 109 ? -24.406 -21.625 -29.516 1 44.47 109 ARG B O 1
ATOM 1898 N N . ALA B 1 110 ? -22.906 -22.438 -30.547 1 42.06 110 ALA B N 1
ATOM 1899 C CA . ALA B 1 110 ? -23.562 -22.656 -31.828 1 42.06 110 ALA B CA 1
ATOM 1900 C C . ALA B 1 110 ? -24.703 -23.656 -31.703 1 42.06 110 ALA B C 1
ATOM 1902 O O . ALA B 1 110 ? -24.5 -24.766 -31.219 1 42.06 110 ALA B O 1
ATOM 1903 N N . HIS B 1 111 ? -25.938 -23.219 -31.562 1 42.56 111 HIS B N 1
ATOM 1904 C CA . HIS B 1 111 ? -27.172 -23.969 -31.719 1 42.56 111 HIS B CA 1
ATOM 1905 C C . HIS B 1 111 ? -27.047 -25.031 -32.812 1 42.56 111 HIS B C 1
ATOM 1907 O O . HIS B 1 111 ? -27.016 -24.703 -34 1 42.56 111 HIS B O 1
ATOM 1913 N N . VAL B 1 112 ? -26.219 -26.016 -32.719 1 40.28 112 VAL B N 1
ATOM 1914 C CA . VAL B 1 112 ? -26.297 -27.125 -33.688 1 40.28 112 VAL B CA 1
ATOM 1915 C C . VAL B 1 112 ? -27.766 -27.5 -33.906 1 40.28 112 VAL B C 1
ATOM 1917 O O . VAL B 1 112 ? -28.469 -27.906 -32.969 1 40.28 112 VAL B O 1
ATOM 1920 N N . GLN B 1 113 ? -28.469 -26.766 -34.875 1 41.66 113 GLN B N 1
ATOM 1921 C CA . GLN B 1 113 ? -29.75 -27.172 -35.438 1 41.66 113 GLN B CA 1
ATOM 1922 C C . GLN B 1 113 ? -29.812 -28.688 -35.625 1 41.66 113 GLN B C 1
ATOM 1924 O O . GLN B 1 113 ? -28.953 -29.266 -36.281 1 41.66 113 GLN B O 1
ATOM 1929 N N . SER B 1 114 ? -30.266 -29.484 -34.656 1 42.81 114 SER B N 1
ATOM 1930 C CA . SER B 1 114 ? -30.672 -30.875 -34.75 1 42.81 114 SER B CA 1
ATOM 1931 C C . SER B 1 114 ? -31.281 -31.188 -36.094 1 42.81 114 SER B C 1
ATOM 1933 O O . SER B 1 114 ? -32.281 -30.578 -36.469 1 42.81 114 SER B O 1
ATOM 1935 N N . ALA B 1 115 ? -30.484 -31.516 -37.188 1 40.47 115 ALA B N 1
ATOM 1936 C CA . ALA B 1 115 ? -31 -32.031 -38.438 1 40.47 115 ALA B CA 1
ATOM 1937 C C . ALA B 1 115 ? -32.094 -33.062 -38.219 1 40.47 115 ALA B C 1
ATOM 1939 O O . ALA B 1 115 ? -31.938 -33.969 -37.375 1 40.47 115 ALA B O 1
ATOM 1940 N N . SER B 1 116 ? -33.375 -32.812 -38.5 1 42.59 116 SER B N 1
ATOM 1941 C CA . SER B 1 116 ? -34.625 -33.562 -38.531 1 42.59 116 SER B CA 1
ATOM 1942 C C . SER B 1 116 ? -34.406 -34.938 -39.188 1 42.59 116 SER B C 1
ATOM 1944 O O . SER B 1 116 ? -33.781 -35.031 -40.25 1 42.59 116 SER B O 1
ATOM 1946 N N . ILE B 1 117 ? -34.312 -36.031 -38.469 1 43.91 117 ILE B N 1
ATOM 1947 C CA . ILE B 1 117 ? -34.375 -37.469 -38.719 1 43.91 117 ILE B CA 1
ATOM 1948 C C . ILE B 1 117 ? -35.406 -37.781 -39.781 1 43.91 117 ILE B C 1
ATOM 1950 O O . ILE B 1 117 ? -36.531 -38.219 -39.469 1 43.91 117 ILE B O 1
ATOM 1954 N N . THR B 1 118 ? -35.844 -36.719 -40.562 1 41.44 118 THR B N 1
ATOM 1955 C CA . THR B 1 118 ? -37.031 -37.062 -41.344 1 41.44 118 THR B CA 1
ATOM 1956 C C . THR B 1 118 ? -36.719 -38.156 -42.344 1 41.44 118 THR B C 1
ATOM 1958 O O . THR B 1 118 ? -37.594 -38.906 -42.75 1 41.44 118 THR B O 1
ATOM 1961 N N . TYR B 1 119 ? -35.5 -38.125 -42.969 1 39.28 119 TYR B N 1
ATOM 1962 C CA . TYR B 1 119 ? -35.562 -38.781 -44.281 1 39.28 119 TYR B CA 1
ATOM 1963 C C . TYR B 1 119 ? -35.594 -40.312 -44.125 1 39.28 119 TYR B C 1
ATOM 1965 O O . TYR B 1 119 ? -35.312 -41.031 -45.094 1 39.28 119 TYR B O 1
ATOM 1973 N N . LEU B 1 120 ? -35.594 -40.812 -42.938 1 38.97 120 LEU B N 1
ATOM 1974 C CA . LEU B 1 120 ? -35.375 -42.281 -42.875 1 38.97 120 LEU B CA 1
ATOM 1975 C C . LEU B 1 120 ? -36.5 -43.031 -43.562 1 38.97 120 LEU B C 1
ATOM 1977 O O . LEU B 1 120 ? -36.375 -44.219 -43.844 1 38.97 120 LEU B O 1
ATOM 1981 N N . LEU B 1 121 ? -37.656 -42.375 -43.688 1 43.47 121 LEU B N 1
ATOM 1982 C CA . LEU B 1 121 ? -38.781 -43.219 -43.969 1 43.47 121 LEU B CA 1
ATOM 1983 C C . LEU B 1 121 ? -38.75 -43.781 -45.375 1 43.47 121 LEU B C 1
ATOM 1985 O O . LEU B 1 121 ? -39.375 -44.781 -45.688 1 43.47 121 LEU B O 1
ATOM 1989 N N . LEU B 1 122 ? -38.156 -43 -46.312 1 42.25 122 LEU B N 1
ATOM 1990 C CA . LEU B 1 122 ? -38.594 -43.25 -47.656 1 42.25 122 LEU B CA 1
ATOM 1991 C C . LEU B 1 122 ? -37.969 -44.531 -48.219 1 42.25 122 LEU B C 1
ATOM 1993 O O . LEU B 1 122 ? -38.531 -45.188 -49.094 1 42.25 122 LEU B O 1
ATOM 1997 N N . CYS B 1 123 ? -36.875 -44.969 -47.594 1 43.28 123 CYS B N 1
ATOM 1998 C CA . CYS B 1 123 ? -36.156 -45.969 -48.344 1 43.28 123 CYS B CA 1
ATOM 1999 C C . CYS B 1 123 ? -36.906 -47.281 -48.344 1 43.28 123 CYS B C 1
ATOM 2001 O O . CYS B 1 123 ? -36.531 -48.219 -49.094 1 43.28 123 CYS B O 1
ATOM 2003 N N . LEU B 1 124 ? -37.781 -47.438 -47.406 1 44.72 124 LEU B N 1
ATOM 2004 C CA . LEU B 1 124 ? -38.281 -48.781 -47.312 1 44.72 124 LEU B CA 1
ATOM 2005 C C . LEU B 1 124 ? -39.219 -49.125 -48.469 1 44.72 124 LEU B C 1
ATOM 2007 O O . LEU B 1 124 ? -39.469 -50.281 -48.75 1 44.72 124 LEU B O 1
ATOM 2011 N N . ILE B 1 125 ? -39.781 -48.125 -49.062 1 48.59 125 ILE B N 1
ATOM 2012 C CA . ILE B 1 125 ? -40.844 -48.469 -50 1 48.59 125 ILE B CA 1
ATOM 2013 C C . ILE B 1 125 ? -40.219 -49.094 -51.25 1 48.59 125 ILE B C 1
ATOM 2015 O O . ILE B 1 125 ? -40.844 -50 -51.844 1 48.59 125 ILE B O 1
ATOM 2019 N N . LEU B 1 126 ? -39.031 -48.719 -51.656 1 45.88 126 LEU B N 1
ATOM 2020 C CA . LEU B 1 126 ? -38.625 -49.125 -53 1 45.88 126 LEU B CA 1
ATOM 2021 C C . LEU B 1 126 ? -38.312 -50.625 -53.062 1 45.88 126 LEU B C 1
ATOM 2023 O O . LEU B 1 126 ? -38.469 -51.25 -54.094 1 45.88 126 LEU B O 1
ATOM 2027 N N . GLN B 1 127 ? -37.781 -51.156 -52 1 41.91 127 GLN B N 1
ATOM 2028 C CA . GLN B 1 127 ? -37.406 -52.562 -52.125 1 41.91 127 GLN B CA 1
ATOM 2029 C C . GLN B 1 127 ? -38.625 -53.469 -52.375 1 41.91 127 GLN B C 1
ATOM 2031 O O . GLN B 1 127 ? -38.469 -54.625 -52.75 1 41.91 127 GLN B O 1
ATOM 2036 N N . ALA B 1 128 ? -39.719 -53.094 -51.781 1 49.81 128 ALA B N 1
ATOM 2037 C CA . ALA B 1 128 ? -40.875 -54 -51.969 1 49.81 128 ALA B CA 1
ATOM 2038 C C . ALA B 1 128 ? -41.219 -54.125 -53.438 1 49.81 128 ALA B C 1
ATOM 2040 O O . ALA B 1 128 ? -41.75 -55.156 -53.875 1 49.81 128 ALA B O 1
ATOM 2041 N N . PHE B 1 129 ? -41 -53 -54.156 1 51.59 129 PHE B N 1
ATOM 2042 C CA . PHE B 1 129 ? -41.406 -53.156 -55.531 1 51.59 129 PHE B CA 1
ATOM 2043 C C . PHE B 1 129 ? -40.5 -54.125 -56.281 1 51.59 129 PHE B C 1
ATOM 2045 O O . PHE B 1 129 ? -40.969 -54.844 -57.156 1 51.59 129 PHE B O 1
ATOM 2052 N N . LEU B 1 130 ? -39.281 -54.156 -55.969 1 50.66 130 LEU B N 1
ATOM 2053 C CA . LEU B 1 130 ? -38.406 -55.031 -56.781 1 50.66 130 LEU B CA 1
ATOM 2054 C C . LEU B 1 130 ? -38.688 -56.5 -56.5 1 50.66 130 LEU B C 1
ATOM 2056 O O . LEU B 1 130 ? -38.375 -57.375 -57.312 1 50.66 130 LEU B O 1
ATOM 2060 N N . GLN B 1 131 ? -39.062 -56.719 -55.25 1 52.38 131 GLN B N 1
ATOM 2061 C CA . GLN B 1 131 ? -39.25 -58.156 -55.031 1 52.38 131 GLN B CA 1
ATOM 2062 C C . GLN B 1 131 ? -40.438 -58.688 -55.844 1 52.38 131 GLN B C 1
ATOM 2064 O O . GLN B 1 131 ? -40.5 -59.906 -56.094 1 52.38 131 GLN B O 1
ATOM 2069 N N . GLU B 1 132 ? -41.438 -57.906 -56 1 55.25 132 GLU B N 1
ATOM 2070 C CA . GLU B 1 132 ? -42.594 -58.5 -56.656 1 55.25 132 GLU B CA 1
ATOM 2071 C C . GLU B 1 132 ? -42.281 -58.906 -58.094 1 55.25 132 GLU B C 1
ATOM 2073 O O . GLU B 1 132 ? -42.875 -59.844 -58.656 1 55.25 132 GLU B O 1
ATOM 2078 N N . HIS B 1 133 ? -41.406 -58.156 -58.75 1 54.72 133 HIS B N 1
ATOM 2079 C CA . HIS B 1 133 ? -41.312 -58.531 -60.156 1 54.72 133 HIS B CA 1
ATOM 2080 C C . HIS B 1 133 ? -40.406 -59.75 -60.344 1 54.72 133 HIS B C 1
ATOM 2082 O O . HIS B 1 133 ? -40.156 -60.156 -61.469 1 54.72 133 HIS B O 1
ATOM 2088 N N . ARG B 1 134 ? -39.688 -60.094 -59.312 1 47.81 134 ARG B N 1
ATOM 2089 C CA . ARG B 1 134 ? -38.844 -61.25 -59.625 1 47.81 134 ARG B CA 1
ATOM 2090 C C . ARG B 1 134 ? -39.656 -62.531 -59.594 1 47.81 134 ARG B C 1
ATOM 2092 O O . ARG B 1 134 ? -39.188 -63.594 -60.062 1 47.81 134 ARG B O 1
ATOM 2099 N N . HIS B 1 135 ? -40.812 -62.562 -59 1 38.5 135 HIS B N 1
ATOM 2100 C CA . HIS B 1 135 ? -41.406 -63.844 -59.25 1 38.5 135 HIS B CA 1
ATOM 2101 C C . HIS B 1 135 ? -42.156 -63.875 -60.594 1 38.5 135 HIS B C 1
ATOM 2103 O O . HIS B 1 135 ? -42.781 -62.875 -60.969 1 38.5 135 HIS B O 1
#